Protein AF-0000000083951506 (afdb_homodimer)

Organism: NCBI:txid38313

Solvent-accessible surface area (backbone atoms only — not comparable to full-atom values): 13559 Å² total; per-residue (Å²): 116,62,66,80,47,74,46,41,10,39,10,36,58,22,52,71,20,38,22,26,34,70,87,64,83,47,73,45,42,29,30,54,89,88,52,87,62,87,55,43,37,39,62,51,31,46,14,31,19,43,9,24,41,41,28,32,30,35,55,55,42,22,58,76,68,71,46,86,61,71,83,36,33,17,34,18,35,31,31,38,22,46,39,94,88,57,40,34,35,49,35,39,38,39,34,39,35,34,50,74,44,55,65,69,58,48,52,52,44,54,53,53,15,50,62,34,13,34,64,46,44,28,26,60,87,49,38,60,72,46,83,44,78,43,36,76,61,130,114,61,67,79,48,75,46,39,9,37,9,35,59,22,53,72,19,38,21,28,34,69,87,67,86,48,72,45,42,29,31,55,89,89,52,90,62,88,57,44,36,40,62,51,31,46,15,30,18,43,9,24,41,41,29,32,29,34,55,54,43,23,57,75,68,72,46,86,60,72,82,36,32,17,34,19,35,30,28,37,23,47,39,93,88,54,38,34,36,49,33,38,39,40,35,39,35,34,49,73,43,55,66,69,59,49,52,53,43,53,54,53,16,50,61,34,12,34,62,45,43,28,26,59,89,49,38,60,72,45,84,43,78,42,35,76,62,130

Radius of gyration: 18.36 Å; Cα contacts (8 Å, |Δi|>4): 701; chains: 2; bounding box: 34×58×40 Å

InterPro domains:
  IPR003718 OsmC/Ohr conserved domain [PF02566] (36-131)
  IPR015946 K homology domain-like, alpha/beta [G3DSA:3.30.300.20] (41-135)
  IPR019953 Organic hydroperoxide resistance protein famiy [PTHR33797] (1-134)
  IPR019953 Organic hydroperoxide resistance protein famiy [TIGR03561] (5-132)
  IPR036102 OsmC/Ohr superfamily [SSF82784] (1-134)

Nearest PDB structures (foldseek):
  6d9n-assembly1_A  TM=9.409E-01  e=1.490E-17  Elizabethkingia anophelis NUHP1
  6mjn-assembly2_C  TM=9.374E-01  e=5.320E-16  Legionella pneumophila
  9k1j-assembly1_B  TM=9.243E-01  e=6.059E-16  Acinetobacter baumannii
  9jxc-assembly2_C  TM=9.164E-01  e=2.373E-15  Acinetobacter baumannii
  4mh4-assembly1_B  TM=9.074E-01  e=2.373E-15  Burkholderia cenocepacia J2315

Secondary structure (DSSP, 8-state):
-EEEEEEEEEEESGGGSEEEETTSS-EEEB--TT-SSS-B-HHHHHHHHHHHHHHHHHHHHHHHTT---TT-EEEEEEEEEE-TTSSEEEEEEEEEE-TT--HHHHHHHHHHHHHH-HHHHHHTTTSEEEEEEE----/-EEEEEEEEEEESGGGSEEEETTSS-EEEB--TT-SSS-B-HHHHHHHHHHHHHHHHHHHHHHHTT---TT-EEEEEEEEEE-TTSSEEEEEEEEEE-TT--HHHHHHHHHHHHHH-HHHHHHTTTSEEEEEEE----

Foldseek 3Di:
DDDDDDWDWDWDDAQQTKIATPVRPDIFGHHDPPDPDDTYHPQVVLFVVQQVQLVVLLVVLCVVVVHDQPPKGKGKDKDKDADPVGDMDIEIEIEIEREPDDPVVQVVSSVSSLVRGPSSVVCPPPYHYHYHYHHHDD/DDDDDDWDWDWDDAQQTKIATPVRPDIFGHHDPPDPDDTYHPQVVLFVVQQVQLVVLLVVLCVVVVHDQPPKGKGKDKDKDADPVGDMDIEIEIEIEREPDDPVVQVVSSVSSLVRGPSSVVCPPPYHYHYHYHHHDD

pLDDT: mean 94.72, std 6.94, range [41.88, 98.81]

Structure (mmCIF, N/CA/C/O backbone):
data_AF-0000000083951506-model_v1
#
loop_
_entity.id
_entity.type
_entity.pdbx_description
1 polymer 'General stress protein 17o'
#
loop_
_atom_site.group_PDB
_atom_site.id
_atom_site.type_symbol
_atom_site.label_atom_id
_atom_site.label_alt_id
_atom_site.label_comp_id
_atom_site.label_asym_id
_atom_site.label_entity_id
_atom_site.label_seq_id
_atom_site.pdbx_PDB_ins_code
_atom_site.Cartn_x
_atom_site.Cartn_y
_atom_site.Cartn_z
_atom_site.occupancy
_atom_site.B_iso_or_equiv
_atom_site.auth_seq_id
_atom_site.auth_comp_id
_atom_site.auth_asym_id
_atom_site.auth_atom_id
_atom_site.pdbx_PDB_model_num
ATOM 1 N N . MET A 1 1 ? 12.453 7.023 -14.727 1 84.94 1 MET A N 1
ATOM 2 C CA . MET A 1 1 ? 11.375 6.086 -15.031 1 84.94 1 MET A CA 1
ATOM 3 C C . MET A 1 1 ? 10.25 6.777 -15.797 1 84.94 1 MET A C 1
ATOM 5 O O . MET A 1 1 ? 9.883 7.91 -15.477 1 84.94 1 MET A O 1
ATOM 9 N N . LYS A 1 2 ? 9.758 6.129 -16.875 1 89.5 2 LYS A N 1
ATOM 10 C CA . LYS A 1 2 ? 8.617 6.652 -17.625 1 89.5 2 LYS A CA 1
ATOM 11 C C . LYS A 1 2 ? 7.297 6.234 -16.969 1 89.5 2 LYS A C 1
ATOM 13 O O . LYS A 1 2 ? 6.918 5.062 -17.031 1 89.5 2 LYS A O 1
ATOM 18 N N . ILE A 1 3 ? 6.586 7.203 -16.422 1 95.38 3 ILE A N 1
ATOM 19 C CA . ILE A 1 3 ? 5.316 6.945 -15.758 1 95.38 3 ILE A CA 1
ATOM 20 C C . ILE A 1 3 ? 4.199 6.836 -16.797 1 95.38 3 ILE A C 1
ATOM 22 O O . ILE A 1 3 ? 4.004 7.746 -17.609 1 95.38 3 ILE A O 1
ATOM 26 N N . PHE A 1 4 ? 3.451 5.727 -16.766 1 94.31 4 PHE A N 1
ATOM 27 C CA . PHE A 1 4 ? 2.42 5.543 -17.781 1 94.31 4 PHE A CA 1
ATOM 28 C C . PHE A 1 4 ? 1.032 5.551 -17.156 1 94.31 4 PHE A C 1
ATOM 30 O O . PHE A 1 4 ? 0.023 5.535 -17.859 1 94.31 4 PHE A O 1
ATOM 37 N N . TYR A 1 5 ? 0.955 5.559 -15.922 1 96.56 5 TYR A N 1
ATOM 38 C CA . TYR A 1 5 ? -0.313 5.629 -15.203 1 96.56 5 TYR A CA 1
ATOM 39 C C . TYR A 1 5 ? -0.15 6.359 -13.875 1 96.56 5 TYR A C 1
ATOM 41 O O . TYR A 1 5 ? 0.857 6.191 -13.188 1 96.56 5 TYR A O 1
ATOM 49 N N . LYS A 1 6 ? -1.153 7.211 -13.523 1 97.62 6 LYS A N 1
ATOM 50 C CA . LYS A 1 6 ? -1.2 7.902 -12.234 1 97.62 6 LYS A CA 1
ATOM 51 C C . LYS A 1 6 ? -2.592 7.812 -11.617 1 97.62 6 LYS A C 1
ATOM 53 O O . LYS A 1 6 ? -3.594 7.75 -12.336 1 97.62 6 LYS A O 1
ATOM 58 N N . THR A 1 7 ? -2.619 7.832 -10.328 1 98 7 THR A N 1
ATOM 59 C CA . THR A 1 7 ? -3.836 7.922 -9.531 1 98 7 THR A CA 1
ATOM 60 C C . THR A 1 7 ? -3.578 8.688 -8.234 1 98 7 THR A C 1
ATOM 62 O O . THR A 1 7 ? -2.43 8.977 -7.898 1 98 7 THR A O 1
ATOM 65 N N . ALA A 1 8 ? -4.684 9.086 -7.539 1 98.62 8 ALA A N 1
ATOM 66 C CA . ALA A 1 8 ? -4.52 9.859 -6.312 1 98.62 8 ALA A CA 1
ATOM 67 C C . ALA A 1 8 ? -5.676 9.617 -5.348 1 98.62 8 ALA A C 1
ATOM 69 O O . ALA A 1 8 ? -6.809 9.375 -5.773 1 98.62 8 ALA A O 1
ATOM 70 N N . ALA A 1 9 ? -5.324 9.727 -4.133 1 98.69 9 ALA A N 1
ATOM 71 C CA . ALA A 1 9 ? -6.324 9.625 -3.07 1 98.69 9 ALA A CA 1
ATOM 72 C C . ALA A 1 9 ? -6.09 10.688 -2 1 98.69 9 ALA A C 1
ATOM 74 O O . ALA A 1 9 ? -4.965 11.148 -1.807 1 98.69 9 ALA A O 1
ATOM 75 N N . THR A 1 10 ? -7.152 11.047 -1.339 1 98.75 10 THR A N 1
ATOM 76 C CA . THR A 1 10 ? -7.102 11.984 -0.219 1 98.75 10 THR A CA 1
ATOM 77 C C . THR A 1 10 ? -7.766 11.383 1.017 1 98.75 10 THR A C 1
ATOM 79 O O . THR A 1 10 ? -8.836 10.781 0.922 1 98.75 10 THR A O 1
ATOM 82 N N . ALA A 1 11 ? -7.09 11.523 2.115 1 98.31 11 ALA A N 1
ATOM 83 C CA . ALA A 1 11 ? -7.629 11.055 3.389 1 98.31 11 ALA A CA 1
ATOM 84 C C . ALA A 1 11 ? -7.855 12.219 4.352 1 98.31 11 ALA A C 1
ATOM 86 O O . ALA A 1 11 ? -7.07 13.164 4.383 1 98.31 11 ALA A O 1
ATOM 87 N N . THR A 1 12 ? -8.898 12.078 5.062 1 95.94 12 THR A N 1
ATOM 88 C CA . THR A 1 12 ? -9.234 13.008 6.133 1 95.94 12 THR A CA 1
ATOM 89 C C . THR A 1 12 ? -9.641 12.258 7.395 1 95.94 12 THR A C 1
ATOM 91 O O . THR A 1 12 ? -10.289 11.211 7.32 1 95.94 12 THR A O 1
ATOM 94 N N . GLY A 1 13 ? -9.203 12.773 8.516 1 91.81 13 GLY A N 1
ATOM 95 C CA . GLY A 1 13 ? -9.672 12.227 9.781 1 91.81 13 GLY A CA 1
ATOM 96 C C . GLY A 1 13 ? -8.867 11.031 10.242 1 91.81 13 GLY A C 1
ATOM 97 O O . GLY A 1 13 ? -9.312 10.273 11.109 1 91.81 13 GLY A O 1
ATOM 98 N N . GLY A 1 14 ? -7.766 10.844 9.625 1 81.44 14 GLY A N 1
ATOM 99 C CA . GLY A 1 14 ? -6.883 9.773 10.055 1 81.44 14 GLY A CA 1
ATOM 100 C C . GLY A 1 14 ? -7.562 8.414 10.086 1 81.44 14 GLY A C 1
ATOM 101 O O . GLY A 1 14 ? -8.234 8.031 9.133 1 81.44 14 GLY A O 1
ATOM 102 N N . ARG A 1 15 ? -7.355 7.703 11.219 1 76.19 15 ARG A N 1
ATOM 103 C CA . ARG A 1 15 ? -7.82 6.324 11.328 1 76.19 15 ARG A CA 1
ATOM 104 C C . ARG A 1 15 ? -9.32 6.273 11.617 1 76.19 15 ARG A C 1
ATOM 106 O O . ARG A 1 15 ? -9.922 5.199 11.609 1 76.19 15 ARG A O 1
ATOM 113 N N . SER A 1 16 ? -9.922 7.391 11.711 1 83.62 16 SER A N 1
ATOM 114 C CA . SER A 1 16 ? -11.367 7.43 11.906 1 83.62 16 SER A CA 1
ATOM 115 C C . SER A 1 16 ? -12.062 8.18 10.773 1 83.62 16 SER A C 1
ATOM 117 O O . SER A 1 16 ? -13.258 8.477 10.867 1 83.62 16 SER A O 1
ATOM 119 N N . GLY A 1 17 ? -11.32 8.406 9.852 1 94.31 17 GLY A N 1
ATOM 120 C CA . GLY A 1 17 ? -11.852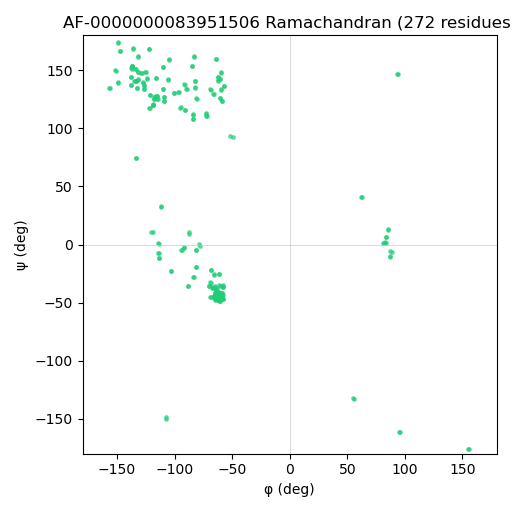 9.172 8.742 1 94.31 17 GLY A CA 1
ATOM 121 C C . GLY A 1 17 ? -12.086 8.344 7.5 1 94.31 17 GLY A C 1
ATOM 122 O O . GLY A 1 17 ? -12.57 7.207 7.586 1 94.31 17 GLY A O 1
ATOM 123 N N . THR A 1 18 ? -11.93 9.008 6.402 1 97.44 18 THR A N 1
ATOM 124 C CA . THR A 1 18 ? -12.156 8.375 5.102 1 97.44 18 THR A CA 1
ATOM 125 C C . THR A 1 18 ? -10.961 8.609 4.18 1 97.44 18 THR A C 1
ATOM 127 O O . THR A 1 18 ? -10.242 9.594 4.324 1 97.44 18 THR A O 1
ATOM 130 N N . SER A 1 19 ? -10.711 7.68 3.357 1 98.25 19 SER A N 1
ATOM 131 C CA . SER A 1 19 ? -9.797 7.812 2.23 1 98.25 19 SER A CA 1
ATOM 132 C C . SER A 1 19 ? -10.523 7.629 0.902 1 98.25 19 SER A C 1
ATOM 134 O O . SER A 1 19 ? -11.227 6.637 0.708 1 98.25 19 SER A O 1
ATOM 136 N N . THR A 1 20 ? -10.367 8.586 0.011 1 98.44 20 THR A N 1
ATOM 137 C CA . THR A 1 20 ? -11.141 8.625 -1.222 1 98.44 20 THR A CA 1
ATOM 138 C C . THR A 1 20 ? -10.242 8.875 -2.424 1 98.44 20 THR A C 1
ATOM 140 O O . THR A 1 20 ? -9.352 9.734 -2.375 1 98.44 20 THR A O 1
ATOM 143 N N . LEU A 1 21 ? -10.492 8.094 -3.455 1 98.12 21 LEU A N 1
ATOM 144 C CA . LEU A 1 21 ? -9.828 8.43 -4.707 1 98.12 21 LEU A CA 1
ATOM 145 C C . LEU A 1 21 ? -10.266 9.805 -5.207 1 98.12 21 LEU A C 1
ATOM 147 O O . LEU A 1 21 ? -11.445 10.156 -5.125 1 98.12 21 LEU A O 1
ATOM 151 N N . ASN A 1 22 ? -9.297 10.492 -5.73 1 97.75 22 ASN A N 1
ATOM 152 C CA . ASN A 1 22 ? -9.578 11.875 -6.094 1 97.75 22 ASN A CA 1
ATOM 153 C C . ASN A 1 22 ? -10.555 11.961 -7.266 1 97.75 22 ASN A C 1
ATOM 155 O O . ASN A 1 22 ? -11.195 12.992 -7.473 1 97.75 22 ASN A O 1
ATOM 159 N N . ASP A 1 23 ? -10.672 10.953 -8.039 1 95.44 23 ASP A N 1
ATOM 160 C CA . ASP A 1 23 ? -11.641 10.961 -9.133 1 95.44 23 ASP A CA 1
ATOM 161 C C . ASP A 1 23 ? -13.039 10.617 -8.633 1 95.44 23 ASP A C 1
ATOM 163 O O . ASP A 1 23 ? -13.992 10.586 -9.414 1 95.44 23 ASP A O 1
ATOM 167 N N . GLY A 1 24 ? -13.164 10.266 -7.344 1 95.31 24 GLY A N 1
ATOM 168 C CA . GLY A 1 24 ? -14.445 10.031 -6.695 1 95.31 24 GLY A CA 1
ATOM 169 C C . GLY A 1 24 ? -14.977 8.633 -6.914 1 95.31 24 GLY A C 1
ATOM 170 O O . GLY A 1 24 ? -16.062 8.297 -6.441 1 95.31 24 GLY A O 1
ATOM 171 N N . SER A 1 25 ? -14.258 7.711 -7.523 1 94.62 25 SER A N 1
ATOM 172 C CA . SER A 1 25 ? -14.766 6.418 -7.969 1 94.62 25 SER A CA 1
ATOM 173 C C . SER A 1 25 ? -14.812 5.418 -6.816 1 94.62 25 SER A C 1
ATOM 175 O O . SER A 1 25 ? -15.516 4.41 -6.895 1 94.62 25 SER A O 1
ATOM 177 N N . PHE A 1 26 ? -14.07 5.703 -5.809 1 96.25 26 PHE A N 1
ATOM 178 C CA . PHE A 1 26 ? -13.977 4.727 -4.727 1 96.25 26 PHE A CA 1
ATOM 179 C C . PHE A 1 26 ? -13.586 5.398 -3.42 1 96.25 26 PHE A C 1
ATOM 181 O O . PHE A 1 26 ? -12.719 6.277 -3.404 1 96.25 26 PHE A O 1
ATOM 188 N N . SER A 1 27 ? -14.258 5.051 -2.357 1 97.38 27 SER A N 1
ATOM 189 C CA . SER A 1 27 ? -14 5.559 -1.014 1 97.38 27 SER A CA 1
ATOM 190 C C . SER A 1 27 ? -14.078 4.449 0.025 1 97.38 27 SER A C 1
ATOM 192 O O . SER A 1 27 ? -14.906 3.535 -0.096 1 97.38 27 SER A O 1
ATOM 194 N N . VAL A 1 28 ? -13.219 4.559 1.018 1 97.06 28 VAL A N 1
ATOM 195 C CA . VAL A 1 28 ? -13.25 3.576 2.098 1 97.06 28 VAL A CA 1
ATOM 196 C C . VAL A 1 28 ? -13.234 4.293 3.445 1 97.06 28 VAL A C 1
ATOM 198 O O . VAL A 1 28 ? -12.57 5.316 3.604 1 97.06 28 VAL A O 1
ATOM 201 N N . GLN A 1 29 ? -13.992 3.723 4.34 1 96.81 29 GLN A N 1
ATOM 202 C CA . GLN A 1 29 ? -13.953 4.164 5.73 1 96.81 29 GLN A CA 1
ATOM 203 C C . GLN A 1 29 ? -12.789 3.531 6.48 1 96.81 29 GLN A C 1
ATOM 205 O O . GLN A 1 29 ? -12.539 2.332 6.352 1 96.81 29 GLN A O 1
ATOM 210 N N . MET A 1 30 ? -12.141 4.395 7.215 1 96.81 30 MET A N 1
ATOM 211 C CA . MET A 1 30 ? -11.047 3.891 8.039 1 96.81 30 MET A CA 1
ATOM 212 C C . MET A 1 30 ? -11.539 3.51 9.43 1 96.81 30 MET A C 1
ATOM 214 O O . MET A 1 30 ? -12.352 4.223 10.023 1 96.81 30 MET A O 1
ATOM 218 N N . VAL A 1 31 ? -11.055 2.428 9.867 1 95.44 31 VAL A N 1
ATOM 219 C CA . VAL A 1 31 ? -11.359 2.004 11.227 1 95.44 31 VAL A CA 1
ATOM 220 C C . VAL A 1 31 ? -10.102 1.46 11.898 1 95.44 31 VAL A C 1
ATOM 222 O O . VAL A 1 31 ? -9.156 1.054 11.227 1 95.44 31 VAL A O 1
ATOM 225 N N . ARG A 1 32 ? -10.039 1.579 13.203 1 92.38 32 ARG A N 1
ATOM 226 C CA . ARG A 1 32 ? -8.938 0.999 13.969 1 92.38 32 ARG A CA 1
ATOM 227 C C . ARG A 1 32 ? -8.945 -0.523 13.867 1 92.38 32 ARG A C 1
ATOM 229 O O . ARG A 1 32 ? -9.984 -1.129 13.602 1 92.38 32 ARG A O 1
ATOM 236 N N . PRO A 1 33 ? -7.738 -1.013 14.18 1 89.19 33 PRO A N 1
ATOM 237 C CA . PRO A 1 33 ? -7.734 -2.473 14.289 1 89.19 33 PRO A 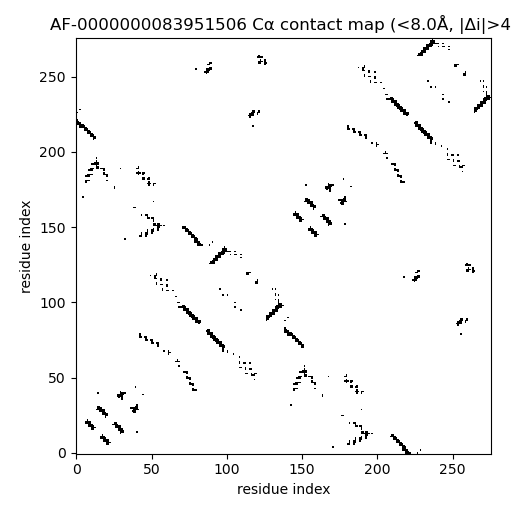CA 1
ATOM 238 C C . PRO A 1 33 ? -8.734 -2.994 15.32 1 89.19 33 PRO A C 1
ATOM 240 O O . PRO A 1 33 ? -8.922 -2.377 16.375 1 89.19 33 PRO A O 1
ATOM 243 N N . ASP A 1 34 ? -9.5 -4.008 15.109 1 81.06 34 ASP A N 1
ATOM 244 C CA . ASP A 1 34 ? -10.414 -4.688 16.031 1 81.06 34 ASP A CA 1
ATOM 245 C C . ASP A 1 34 ? -11.742 -3.936 16.125 1 81.06 34 ASP A C 1
ATOM 247 O O . ASP A 1 34 ? -12.547 -4.211 17.031 1 81.06 34 ASP A O 1
ATOM 251 N N . SER A 1 35 ? -11.812 -2.854 15.352 1 88.81 35 SER A N 1
ATOM 252 C CA . SER A 1 35 ? -13.102 -2.172 15.352 1 88.81 35 SER A CA 1
ATOM 253 C C . SER A 1 35 ? -14.219 -3.094 14.859 1 88.81 35 SER A C 1
ATOM 255 O O . SER A 1 35 ? -14 -3.914 13.961 1 88.81 35 SER A O 1
ATOM 257 N N . ASP A 1 36 ? -15.391 -2.873 15.383 1 88.56 36 ASP A N 1
ATOM 258 C CA . ASP A 1 36 ? -16.562 -3.641 14.961 1 88.56 36 ASP A CA 1
ATOM 259 C C . ASP A 1 36 ? -17.297 -2.93 13.828 1 88.56 36 ASP A C 1
ATOM 261 O O . ASP A 1 36 ? -18.266 -3.463 13.281 1 88.56 36 ASP A O 1
ATOM 265 N N . GLU A 1 37 ? -16.828 -1.832 13.5 1 90 37 GLU A N 1
ATOM 266 C CA . GLU A 1 37 ? -17.453 -1.074 12.422 1 90 37 GLU A CA 1
ATOM 267 C C . GLU A 1 37 ? -16.938 -1.513 11.055 1 90 37 GLU A C 1
ATOM 269 O O . GLU A 1 37 ? -15.828 -2.043 10.953 1 90 37 GLU A O 1
ATOM 274 N N . ASP A 1 38 ? -17.828 -1.271 10.125 1 92.12 38 ASP A N 1
ATOM 275 C CA . ASP A 1 38 ? -17.406 -1.562 8.766 1 92.12 38 ASP A CA 1
ATOM 276 C C . ASP A 1 38 ? -16.328 -0.585 8.305 1 92.12 38 ASP A C 1
ATOM 278 O O . ASP A 1 38 ? -16.438 0.623 8.523 1 92.12 38 ASP A O 1
ATOM 282 N N . GLY A 1 39 ? -15.305 -1.131 7.719 1 94.75 39 GLY A N 1
ATOM 283 C CA . GLY A 1 39 ? -14.188 -0.339 7.227 1 94.75 39 GLY A CA 1
ATOM 284 C C . GLY A 1 39 ? -12.891 -1.119 7.152 1 94.75 39 GLY A C 1
ATOM 285 O O . GLY A 1 39 ? -12.883 -2.346 7.281 1 94.75 39 GLY A O 1
ATOM 286 N N . VAL A 1 40 ? -11.883 -0.431 6.801 1 96.88 40 VAL A N 1
ATOM 287 C CA . VAL A 1 40 ? -10.555 -1.033 6.711 1 96.88 40 VAL A CA 1
ATOM 288 C C . VAL A 1 40 ? -9.516 -0.098 7.332 1 96.88 40 VAL A C 1
ATOM 290 O O . VAL A 1 40 ? -9.852 1.016 7.746 1 96.88 40 VAL A O 1
ATOM 293 N N . ASN A 1 41 ? -8.336 -0.614 7.508 1 96.94 41 ASN A N 1
ATOM 294 C CA . ASN A 1 41 ? -7.215 0.201 7.953 1 96.94 41 ASN A CA 1
ATOM 295 C C . ASN A 1 41 ? -6.051 0.146 6.965 1 96.94 41 ASN A C 1
ATOM 297 O O . ASN A 1 41 ? -6.086 -0.623 6.004 1 96.94 41 ASN A O 1
ATOM 301 N N . PRO A 1 42 ? -5.055 1.007 7.109 1 97.5 42 PRO A N 1
ATOM 302 C CA . PRO A 1 42 ? -3.975 1.09 6.121 1 97.5 42 PRO A CA 1
ATOM 303 C C . PRO A 1 42 ? -3.244 -0.238 5.934 1 97.5 42 PRO A C 1
ATOM 305 O O . PRO A 1 42 ? -2.854 -0.58 4.816 1 97.5 42 PRO A O 1
ATOM 308 N N . GLU A 1 43 ? -3.053 -1.006 6.996 1 97.81 43 GLU A N 1
ATOM 309 C CA . GLU A 1 43 ? -2.373 -2.293 6.883 1 97.81 43 GLU A CA 1
ATOM 310 C C . GLU A 1 43 ? -3.172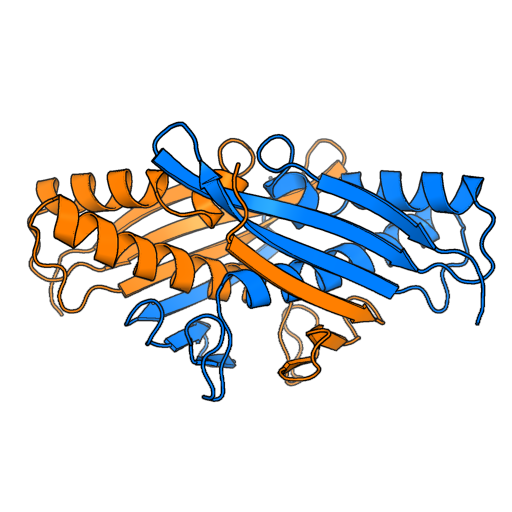 -3.266 6.02 1 97.81 43 GLU A C 1
ATOM 312 O O . GLU A 1 43 ? -2.598 -4.023 5.238 1 97.81 43 GLU A O 1
ATOM 317 N N . GLN A 1 44 ? -4.488 -3.246 6.223 1 98.06 44 GLN A N 1
ATOM 318 C CA . GLN A 1 44 ? -5.363 -4.086 5.41 1 98.06 44 GLN A CA 1
ATOM 319 C C . GLN A 1 44 ? -5.328 -3.662 3.943 1 98.06 44 GLN A C 1
ATOM 321 O O . GLN A 1 44 ? -5.273 -4.512 3.049 1 98.06 44 GLN A O 1
ATOM 326 N N . LEU A 1 45 ? -5.336 -2.371 3.684 1 98.31 45 LEU A N 1
ATOM 327 C CA . LEU A 1 45 ? -5.238 -1.884 2.312 1 98.31 45 LEU A CA 1
ATOM 328 C C . LEU A 1 45 ? -3.895 -2.266 1.696 1 98.31 45 LEU A C 1
ATOM 330 O O . LEU A 1 45 ? -3.822 -2.584 0.507 1 98.31 45 LEU A O 1
ATOM 334 N N . PHE A 1 46 ? -2.816 -2.219 2.475 1 98.56 46 PHE A N 1
ATOM 335 C CA . PHE A 1 46 ? -1.499 -2.639 2.012 1 98.56 46 PHE A CA 1
ATOM 336 C C . PHE A 1 46 ? -1.508 -4.109 1.614 1 98.56 46 PHE A C 1
ATOM 338 O O . PHE A 1 46 ? -0.993 -4.477 0.556 1 98.56 46 PHE A O 1
ATOM 345 N N . ALA A 1 47 ? -2.145 -4.938 2.461 1 98.69 47 ALA A N 1
ATOM 346 C CA . ALA A 1 47 ? -2.225 -6.367 2.186 1 98.69 47 ALA A CA 1
ATOM 347 C C . ALA A 1 47 ? -3.012 -6.641 0.907 1 98.69 47 ALA A C 1
ATOM 349 O O . ALA A 1 47 ? -2.582 -7.426 0.06 1 98.69 47 ALA A O 1
ATOM 350 N N . LEU A 1 48 ? -4.137 -5.992 0.772 1 98.44 48 LEU A 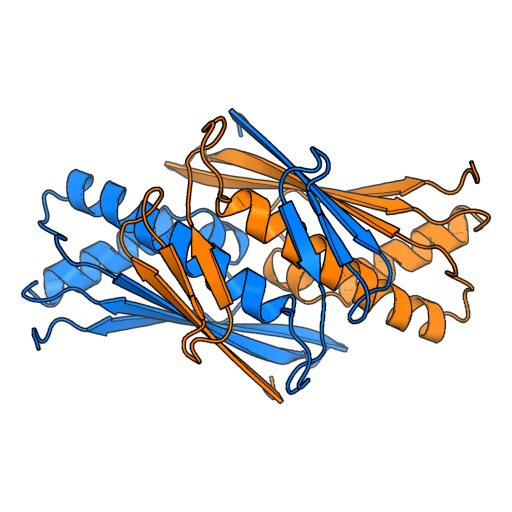N 1
ATOM 351 C CA . LEU A 1 48 ? -4.996 -6.176 -0.393 1 98.44 48 LEU A CA 1
ATOM 352 C C . LEU A 1 48 ? -4.266 -5.777 -1.673 1 98.44 48 LEU A C 1
ATOM 354 O O . LEU A 1 48 ? -4.273 -6.527 -2.654 1 98.44 48 LEU A O 1
ATOM 358 N N . GLY A 1 49 ? -3.65 -4.613 -1.633 1 97.94 49 GLY A N 1
ATOM 359 C CA . GLY A 1 49 ? -2.951 -4.121 -2.809 1 97.94 49 GLY A CA 1
ATOM 360 C C . GLY A 1 49 ? -1.749 -4.965 -3.186 1 97.94 49 GLY A C 1
ATOM 361 O O . GLY A 1 49 ? -1.562 -5.301 -4.359 1 97.94 49 GLY A O 1
ATOM 362 N N . TYR A 1 50 ? -0.963 -5.34 -2.197 1 98.44 50 TYR A N 1
ATOM 363 C CA . TYR A 1 50 ? 0.232 -6.141 -2.441 1 98.44 50 TYR A CA 1
ATOM 364 C C . TYR A 1 50 ? -0.132 -7.512 -2.992 1 98.44 50 TYR A C 1
ATOM 366 O O . TYR A 1 50 ? 0.493 -7.996 -3.941 1 98.44 50 TYR A O 1
ATOM 374 N N . ALA A 1 51 ? -1.168 -8.117 -2.396 1 98.5 51 ALA A N 1
ATOM 375 C CA . ALA A 1 51 ? -1.605 -9.422 -2.881 1 98.5 51 ALA A CA 1
ATOM 376 C C . ALA A 1 51 ? -1.981 -9.367 -4.359 1 98.5 51 ALA A C 1
ATOM 378 O O . ALA A 1 51 ? -1.556 -10.211 -5.148 1 98.5 51 ALA A O 1
ATOM 379 N N . ALA A 1 52 ? -2.729 -8.391 -4.707 1 97.69 52 ALA A N 1
ATOM 380 C CA . ALA A 1 52 ? -3.176 -8.242 -6.09 1 97.69 52 ALA A CA 1
ATOM 381 C C . ALA A 1 52 ? -2 -7.949 -7.02 1 97.69 52 ALA A C 1
ATOM 383 O O . ALA A 1 52 ? -1.909 -8.516 -8.109 1 97.69 52 ALA A O 1
ATOM 384 N N . CYS A 1 53 ? -1.153 -7.047 -6.605 1 97.06 53 CYS A N 1
ATOM 385 C CA . CYS A 1 53 ? 0.003 -6.668 -7.41 1 97.06 53 CYS A CA 1
ATOM 386 C C . CYS A 1 53 ? 0.91 -7.867 -7.66 1 97.06 53 CYS A C 1
ATOM 388 O O . CYS A 1 53 ? 1.33 -8.109 -8.797 1 97.06 53 CYS A O 1
ATOM 390 N N . PHE A 1 54 ? 1.233 -8.594 -6.613 1 97.81 54 PHE A N 1
ATOM 391 C CA . PHE A 1 54 ? 2.1 -9.758 -6.711 1 97.81 54 PHE A CA 1
ATOM 392 C C . PHE A 1 54 ? 1.468 -10.828 -7.594 1 97.81 54 PHE A C 1
ATOM 394 O O . PHE A 1 54 ? 2.146 -11.43 -8.43 1 97.81 54 PHE A O 1
ATOM 401 N N . ASP A 1 55 ? 0.207 -11.07 -7.344 1 97.81 55 ASP A N 1
ATOM 402 C CA . ASP A 1 55 ? -0.507 -12.07 -8.133 1 97.81 55 ASP A CA 1
ATOM 403 C C . ASP A 1 55 ? -0.485 -11.719 -9.617 1 97.81 55 ASP A C 1
ATOM 405 O O . ASP A 1 55 ? -0.281 -12.594 -10.461 1 97.81 55 ASP A O 1
ATOM 409 N N . SER A 1 56 ? -0.68 -10.469 -9.914 1 95.94 56 SER A N 1
ATOM 410 C CA . SER A 1 56 ? -0.612 -10.008 -11.297 1 95.94 56 SER A CA 1
ATOM 411 C C . SER A 1 56 ? 0.791 -10.172 -11.875 1 95.94 56 SER A C 1
ATOM 413 O O . SER A 1 56 ? 0.954 -10.648 -13 1 95.94 56 SER A O 1
ATOM 415 N N . ALA A 1 57 ? 1.778 -9.75 -11.117 1 95.5 57 ALA A N 1
ATOM 416 C CA . ALA A 1 57 ? 3.166 -9.914 -11.547 1 95.5 57 ALA A CA 1
ATOM 417 C C . ALA A 1 57 ? 3.498 -11.383 -11.789 1 95.5 57 ALA A C 1
ATOM 419 O O . ALA A 1 57 ? 4.258 -11.711 -12.695 1 95.5 57 ALA A O 1
ATOM 420 N N . MET A 1 58 ? 2.9 -12.242 -10.961 1 96.94 58 MET A N 1
ATOM 421 C CA . MET A 1 58 ? 3.16 -13.672 -11.094 1 96.94 58 MET A CA 1
ATOM 422 C C . MET A 1 58 ? 2.619 -14.203 -12.414 1 96.94 58 MET A C 1
ATOM 424 O O . MET A 1 58 ? 3.23 -15.078 -13.031 1 96.94 58 MET A O 1
ATOM 428 N N . GLU A 1 59 ? 1.5 -13.727 -12.852 1 95.25 59 GLU A N 1
ATOM 429 C CA . GLU A 1 59 ? 0.985 -14.117 -14.156 1 95.25 59 GLU A CA 1
ATOM 430 C C . GLU A 1 59 ? 1.974 -13.758 -15.266 1 95.25 59 GLU A C 1
ATOM 432 O O . GLU A 1 59 ? 2.219 -14.562 -16.172 1 95.25 59 GLU A O 1
ATOM 437 N N . ILE A 1 60 ? 2.521 -12.562 -15.188 1 94.5 60 ILE A N 1
ATOM 438 C CA . ILE A 1 60 ? 3.465 -12.086 -16.188 1 94.5 60 ILE A CA 1
ATOM 439 C C . ILE A 1 60 ? 4.734 -12.93 -16.156 1 94.5 60 ILE A C 1
ATOM 441 O O . ILE A 1 60 ? 5.195 -13.414 -17.203 1 94.5 60 ILE A O 1
ATOM 445 N N . THR A 1 61 ? 5.234 -13.18 -14.977 1 97 61 THR A N 1
ATOM 446 C CA . THR A 1 61 ? 6.488 -13.914 -14.844 1 97 61 THR A CA 1
ATOM 447 C C . THR A 1 61 ? 6.305 -15.375 -15.242 1 97 61 THR A C 1
ATOM 449 O O . THR A 1 61 ? 7.219 -15.992 -15.797 1 97 61 THR A O 1
ATOM 452 N N . ALA A 1 62 ? 5.137 -15.922 -14.922 1 97.06 62 ALA A N 1
ATOM 453 C CA . ALA A 1 62 ? 4.863 -17.297 -15.328 1 97.06 62 ALA A CA 1
ATOM 454 C C . ALA A 1 62 ? 4.93 -17.438 -16.844 1 97.06 62 ALA A C 1
ATOM 456 O O . ALA A 1 62 ? 5.508 -18.406 -17.359 1 97.06 62 ALA A O 1
ATOM 457 N N . LYS A 1 63 ? 4.32 -16.516 -17.5 1 96.12 63 LYS A N 1
ATOM 458 C CA . LYS A 1 63 ? 4.371 -16.531 -18.969 1 96.12 63 LYS A CA 1
ATOM 459 C C . LYS A 1 63 ? 5.809 -16.406 -19.469 1 96.12 63 LYS A C 1
ATOM 461 O O . LYS A 1 63 ? 6.219 -17.141 -20.359 1 96.12 63 LYS A O 1
ATOM 466 N N . GLN A 1 64 ? 6.582 -15.531 -18.906 1 96.06 64 GLN A N 1
ATOM 467 C CA . GLN A 1 64 ? 7.969 -15.305 -19.297 1 96.06 64 GLN A CA 1
ATOM 468 C C . GLN A 1 64 ? 8.805 -16.562 -19.094 1 96.06 64 GLN A C 1
ATOM 470 O O . GLN A 1 64 ? 9.703 -16.859 -19.875 1 96.06 64 GLN A O 1
ATOM 475 N N . LEU A 1 65 ? 8.477 -17.312 -18.062 1 97.56 65 LEU A N 1
ATOM 476 C CA . LEU A 1 65 ? 9.242 -18.5 -17.703 1 97.56 65 LEU A CA 1
ATOM 477 C C . LEU A 1 65 ? 8.633 -19.75 -18.328 1 97.56 65 LEU A C 1
ATOM 479 O O . LEU A 1 65 ? 9.117 -20.859 -18.109 1 97.56 65 LEU A O 1
ATOM 483 N N . LYS A 1 66 ? 7.453 -19.562 -19.016 1 97.5 66 LYS A N 1
ATOM 484 C CA . LYS A 1 66 ? 6.727 -20.656 -19.656 1 97.5 66 LYS A CA 1
ATOM 485 C C . LYS A 1 66 ? 6.27 -21.703 -18.641 1 97.5 66 LYS A C 1
ATOM 487 O O . LYS A 1 66 ? 6.445 -22.891 -18.844 1 97.5 66 LYS A O 1
ATOM 492 N N . LEU A 1 67 ? 5.836 -21.188 -17.562 1 97.38 67 LEU A N 1
ATOM 493 C CA . LEU A 1 67 ? 5.273 -22.031 -16.516 1 97.38 67 LEU A CA 1
ATOM 494 C C . LEU A 1 67 ? 3.754 -21.891 -16.469 1 97.38 67 LEU A C 1
ATOM 496 O O . LEU A 1 67 ? 3.215 -20.812 -16.656 1 97.38 67 LEU A O 1
ATOM 500 N N . ASN A 1 68 ? 3.104 -22.953 -16.219 1 94.19 68 ASN A N 1
ATOM 501 C CA . ASN A 1 68 ? 1.656 -22.938 -16.031 1 94.19 68 ASN A CA 1
ATOM 502 C C . ASN A 1 68 ? 1.274 -22.578 -14.602 1 94.19 68 ASN A C 1
ATOM 504 O O . ASN A 1 68 ? 1.396 -23.406 -13.695 1 94.19 68 ASN A O 1
ATOM 508 N N . ALA A 1 69 ? 0.772 -21.453 -14.406 1 92.75 69 ALA A N 1
ATOM 509 C CA . ALA A 1 69 ? 0.385 -21 -13.07 1 92.75 69 ALA A CA 1
ATOM 510 C C . ALA A 1 69 ? -1.131 -20.875 -12.953 1 92.75 69 ALA A C 1
ATOM 512 O O . ALA A 1 69 ? -1.635 -19.984 -12.273 1 92.75 69 ALA A O 1
ATOM 513 N N . LYS A 1 70 ? -1.828 -21.703 -13.633 1 89 70 LYS A N 1
ATOM 514 C CA . LYS A 1 70 ? -3.283 -21.719 -13.5 1 89 70 LYS A CA 1
ATOM 515 C C . LYS A 1 70 ? -3.699 -22.016 -12.062 1 89 70 LYS A C 1
ATOM 517 O O . LYS A 1 70 ? -3.162 -22.922 -11.43 1 89 70 LYS A O 1
ATOM 522 N N . GLY A 1 71 ? -4.602 -21.266 -11.555 1 91.5 71 GLY A N 1
ATOM 523 C CA . GLY A 1 71 ? -5.094 -21.484 -10.211 1 91.5 71 GLY A CA 1
ATOM 524 C C . GLY A 1 71 ? -4.223 -20.844 -9.148 1 91.5 71 GLY A C 1
ATOM 525 O O . GLY A 1 71 ? -4.48 -20.984 -7.949 1 91.5 71 GLY A O 1
ATOM 526 N N . ALA A 1 72 ? -3.172 -20.172 -9.547 1 95.19 72 ALA A N 1
ATOM 527 C CA . ALA A 1 72 ? -2.27 -19.516 -8.602 1 95.19 72 ALA A CA 1
ATOM 528 C C . ALA A 1 72 ? -2.998 -18.438 -7.797 1 95.19 72 ALA A C 1
ATOM 530 O O . ALA A 1 72 ? -3.93 -17.812 -8.297 1 95.19 72 ALA A O 1
ATOM 531 N N . LYS A 1 73 ? -2.617 -18.328 -6.57 1 97.31 73 LYS A N 1
ATOM 532 C CA . LYS A 1 73 ? -3.068 -17.281 -5.66 1 97.31 73 LYS A CA 1
ATOM 533 C C . LYS A 1 73 ? -1.905 -16.719 -4.848 1 97.31 73 LYS A C 1
ATOM 535 O O . LYS A 1 73 ? -0.903 -17.406 -4.633 1 97.31 73 LYS A O 1
ATOM 540 N N . THR A 1 74 ? -2.039 -15.539 -4.453 1 98.38 74 THR A N 1
ATOM 541 C CA . THR A 1 74 ? -1.047 -14.922 -3.58 1 98.38 74 THR A CA 1
ATOM 542 C C . THR A 1 74 ? -1.685 -14.469 -2.27 1 98.38 74 THR A C 1
ATOM 544 O O . THR A 1 74 ? -2.711 -13.789 -2.275 1 98.38 74 THR A O 1
ATOM 547 N N . SER A 1 75 ? -1.123 -14.852 -1.169 1 98.69 75 SER A N 1
ATOM 548 C CA . SER A 1 75 ? -1.499 -14.328 0.141 1 98.69 75 SER A CA 1
ATOM 549 C C . SER A 1 75 ? -0.402 -13.438 0.718 1 98.69 75 SER A C 1
ATOM 551 O O . SER A 1 75 ? 0.778 -13.797 0.678 1 98.69 75 SER A O 1
ATOM 553 N N . ILE A 1 76 ? -0.82 -12.297 1.216 1 98.75 76 ILE A N 1
ATOM 554 C CA . ILE A 1 76 ? 0.081 -11.344 1.859 1 98.75 76 ILE A CA 1
ATOM 555 C C . ILE A 1 76 ? -0.333 -11.148 3.316 1 98.75 76 ILE A C 1
ATOM 557 O O . ILE A 1 76 ? -1.474 -10.773 3.598 1 98.75 76 ILE A O 1
ATOM 561 N N . GLU A 1 77 ? 0.496 -11.43 4.238 1 98.81 77 GLU A N 1
ATOM 562 C CA . GLU A 1 77 ? 0.314 -11.062 5.641 1 98.81 77 GLU A CA 1
ATOM 563 C C . GLU A 1 77 ? 1.136 -9.828 5.996 1 98.81 77 GLU A C 1
ATOM 565 O O . GLU A 1 77 ? 2.328 -9.758 5.695 1 98.81 77 GLU A O 1
ATOM 570 N N . VAL A 1 78 ? 0.485 -8.867 6.617 1 98.62 78 VAL A N 1
ATOM 571 C CA . VAL A 1 78 ? 1.116 -7.609 7.008 1 98.62 78 VAL A CA 1
ATOM 572 C C . VAL A 1 78 ? 1.08 -7.461 8.523 1 98.62 78 VAL A C 1
ATOM 574 O O . VAL A 1 78 ? 0.022 -7.602 9.141 1 98.62 78 VAL A O 1
ATOM 577 N N . GLY A 1 79 ? 2.209 -7.25 9.094 1 97.94 79 GLY A N 1
ATOM 578 C CA . GLY A 1 79 ? 2.322 -6.836 10.484 1 97.94 79 GLY A CA 1
ATOM 579 C C . GLY A 1 79 ? 2.807 -5.406 10.641 1 97.94 79 GLY A C 1
ATOM 580 O O . GLY A 1 79 ? 3.46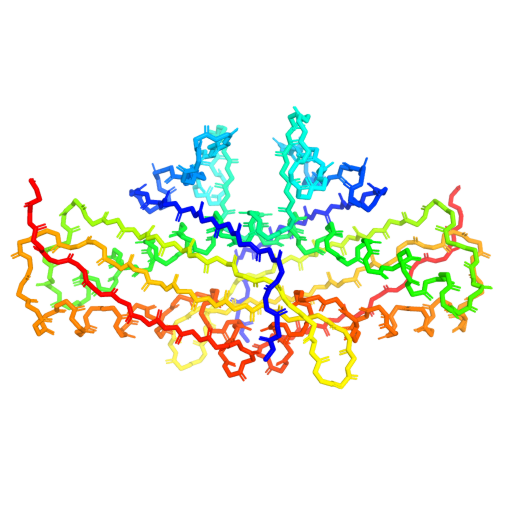5 -4.863 9.75 1 97.94 79 GLY A O 1
ATOM 581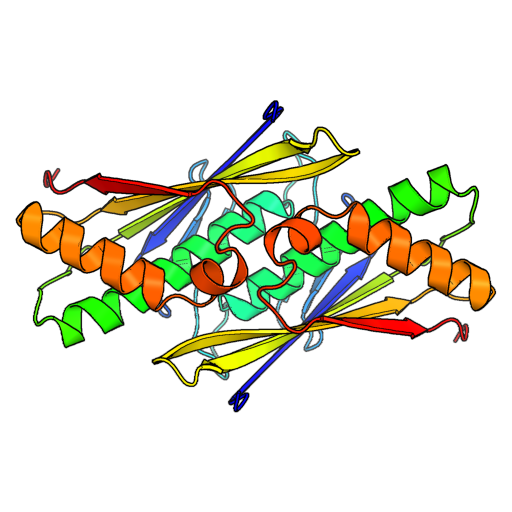 N N . ILE A 1 80 ? 2.42 -4.797 11.734 1 97.25 80 ILE A N 1
ATOM 582 C CA . ILE A 1 80 ? 2.945 -3.482 12.086 1 97.25 80 ILE A CA 1
ATOM 583 C C . ILE A 1 80 ? 3.484 -3.508 13.516 1 97.25 80 ILE A C 1
ATOM 585 O O . ILE A 1 80 ? 2.902 -4.148 14.391 1 97.25 80 ILE A O 1
ATOM 589 N N . GLY A 1 81 ? 4.559 -2.883 13.703 1 95.69 81 GLY A N 1
ATOM 590 C CA . GLY A 1 81 ? 5.203 -2.791 15 1 95.69 81 GLY A CA 1
ATOM 591 C C . GLY A 1 81 ? 5.98 -1.504 15.195 1 95.69 81 GLY A C 1
ATOM 592 O O . GLY A 1 81 ? 6.09 -0.694 14.273 1 95.69 81 GLY A O 1
ATOM 593 N N . GLN A 1 82 ? 6.438 -1.377 16.406 1 92.81 82 GLN A N 1
ATOM 594 C CA . GLN A 1 82 ? 7.258 -0.21 16.719 1 92.81 82 GLN A CA 1
ATOM 595 C C . GLN A 1 82 ? 8.734 -0.494 16.453 1 92.81 82 GLN A C 1
ATOM 597 O O . GLN A 1 82 ? 9.258 -1.529 16.875 1 92.81 82 GLN A O 1
ATOM 602 N N . ARG A 1 83 ? 9.305 0.549 15.75 1 92 83 ARG A N 1
ATOM 603 C CA . ARG A 1 83 ? 10.727 0.433 15.461 1 92 83 ARG A CA 1
ATOM 604 C C . ARG A 1 83 ? 11.57 0.896 16.641 1 92 83 ARG A C 1
ATOM 606 O O . ARG A 1 83 ? 11.086 1.645 17.5 1 92 83 ARG A O 1
ATOM 613 N N . SER A 1 84 ? 12.867 0.465 16.625 1 86.44 84 SER A N 1
ATOM 614 C CA . SER A 1 84 ? 13.781 0.816 17.703 1 86.44 84 SER A CA 1
ATOM 615 C C . SER A 1 84 ? 14.102 2.307 17.688 1 86.44 84 SER A C 1
ATOM 617 O O . SER A 1 84 ? 14.383 2.893 18.734 1 86.44 84 SER A O 1
ATOM 619 N N . ASP A 1 85 ? 14.148 2.934 16.531 1 83.56 85 ASP A N 1
ATOM 620 C CA . ASP A 1 85 ? 14.5 4.344 16.391 1 83.56 85 ASP A CA 1
ATOM 621 C C . ASP A 1 85 ? 13.273 5.238 16.547 1 83.56 85 ASP A C 1
ATOM 623 O O . ASP A 1 85 ? 13.352 6.449 16.344 1 83.56 85 ASP A O 1
ATOM 627 N N . GLY A 1 86 ? 12.289 4.695 16.922 1 82.75 86 GLY A N 1
ATOM 628 C CA . GLY A 1 86 ? 11.055 5.465 16.984 1 82.75 86 GLY A CA 1
ATOM 629 C C . GLY A 1 86 ? 10.219 5.336 15.727 1 82.75 86 GLY A C 1
ATOM 630 O O . GLY A 1 86 ? 10.672 4.793 14.719 1 82.75 86 GLY A O 1
ATOM 631 N N . GLY A 1 87 ? 8.945 5.363 15.75 1 89.38 87 GLY A N 1
ATOM 632 C CA . GLY A 1 87 ? 8.023 5.219 14.633 1 89.38 87 GLY A CA 1
ATOM 633 C C . GLY A 1 87 ? 7.516 3.799 14.461 1 89.38 87 GLY A C 1
ATOM 634 O O . GLY A 1 87 ? 7.652 2.971 15.359 1 89.38 87 GLY A O 1
ATOM 635 N N . TYR A 1 88 ? 7.004 3.553 13.266 1 93.31 88 TYR A N 1
ATOM 636 C CA . TYR A 1 88 ? 6.387 2.252 13.039 1 93.31 88 TYR A CA 1
ATOM 637 C C . TYR A 1 88 ? 6.883 1.632 11.734 1 93.31 88 TYR A C 1
ATOM 639 O O . TYR A 1 88 ? 7.316 2.346 10.828 1 93.31 88 TYR A O 1
ATOM 647 N N . GLY A 1 89 ? 6.938 0.366 11.758 1 95.12 89 GLY A N 1
ATOM 648 C CA . GLY A 1 89 ? 7.344 -0.395 10.586 1 95.12 89 GLY A CA 1
ATOM 649 C C . GLY A 1 89 ? 6.41 -1.552 10.281 1 95.12 89 GLY A C 1
ATOM 650 O O . GLY A 1 89 ? 5.621 -1.965 11.133 1 95.12 89 GLY A O 1
ATOM 651 N N . LEU A 1 90 ? 6.52 -2.018 9.055 1 97.69 90 LEU A N 1
ATOM 652 C CA . LEU A 1 90 ? 5.719 -3.15 8.609 1 97.69 90 LEU A CA 1
ATOM 653 C C . LEU A 1 90 ? 6.562 -4.418 8.531 1 97.69 90 LEU A C 1
ATOM 655 O O . LEU A 1 90 ? 7.793 -4.348 8.523 1 97.69 90 LEU A O 1
ATOM 659 N N . ASP A 1 91 ? 5.938 -5.43 8.555 1 97.19 91 ASP A N 1
ATOM 660 C CA . ASP A 1 91 ? 6.461 -6.785 8.406 1 97.19 91 ASP A CA 1
ATOM 661 C C . ASP A 1 91 ? 5.59 -7.605 7.453 1 97.19 91 ASP A C 1
ATOM 663 O O . ASP A 1 91 ? 4.363 -7.492 7.473 1 97.19 91 ASP A O 1
ATOM 667 N N . LEU A 1 92 ? 6.316 -8.477 6.574 1 98.12 92 LEU A N 1
ATOM 668 C CA . LEU A 1 92 ? 5.512 -9.062 5.508 1 98.12 92 LEU A CA 1
ATOM 669 C C . LEU A 1 92 ? 5.852 -10.539 5.316 1 98.12 92 LEU A C 1
ATOM 671 O O . LEU A 1 92 ? 7.027 -10.914 5.332 1 98.12 92 LEU A O 1
ATOM 675 N N . ASP A 1 93 ? 4.82 -11.375 5.133 1 98.75 93 ASP A N 1
ATOM 676 C CA . ASP A 1 93 ? 4.918 -12.711 4.559 1 98.75 93 ASP A CA 1
ATOM 677 C C . ASP A 1 93 ? 4.168 -12.797 3.23 1 98.75 93 ASP A C 1
ATOM 679 O O . ASP A 1 93 ? 2.992 -12.438 3.152 1 98.75 93 ASP A O 1
ATOM 683 N N . ILE A 1 94 ? 4.867 -13.273 2.244 1 98.75 94 ILE A N 1
ATOM 684 C CA . ILE A 1 94 ? 4.262 -13.523 0.941 1 98.75 94 ILE A CA 1
ATOM 685 C C . ILE A 1 94 ? 4.16 -15.031 0.701 1 98.75 94 ILE A C 1
ATOM 687 O O . ILE A 1 94 ? 5.168 -15.742 0.737 1 98.75 94 ILE A O 1
ATOM 691 N N . THR A 1 95 ? 2.969 -15.484 0.451 1 98.69 95 THR A N 1
ATOM 692 C CA . THR A 1 95 ? 2.77 -16.891 0.132 1 98.69 95 THR A CA 1
ATOM 693 C C . THR A 1 95 ? 2.186 -17.047 -1.269 1 98.69 95 THR A C 1
ATOM 695 O O . THR A 1 95 ? 1.071 -16.594 -1.537 1 98.69 95 THR A O 1
ATOM 698 N N . ALA A 1 96 ? 2.895 -17.75 -2.09 1 98.19 96 ALA A N 1
ATOM 699 C CA . ALA A 1 96 ? 2.389 -18.141 -3.402 1 98.19 96 ALA A CA 1
ATOM 700 C C . ALA A 1 96 ? 1.78 -19.531 -3.359 1 98.19 96 ALA A C 1
ATOM 702 O O . ALA A 1 96 ? 2.457 -20.5 -3 1 98.19 96 ALA A O 1
ATOM 703 N N . HIS A 1 97 ? 0.543 -19.562 -3.641 1 97.75 97 HIS A N 1
ATOM 704 C CA . HIS A 1 97 ? -0.127 -20.844 -3.805 1 97.75 97 HIS A CA 1
ATOM 705 C C . HIS A 1 97 ? -0.08 -21.312 -5.254 1 97.75 97 HIS A C 1
ATOM 707 O O . HIS A 1 97 ? -0.691 -20.688 -6.129 1 97.75 97 HIS A O 1
ATOM 713 N N . LEU A 1 98 ? 0.564 -22.375 -5.504 1 97.31 98 LEU A N 1
ATOM 714 C CA . LEU A 1 98 ? 0.854 -22.844 -6.852 1 97.31 98 LEU A CA 1
ATOM 715 C C . LEU A 1 98 ? 0.548 -24.344 -6.973 1 97.31 98 LEU A C 1
ATOM 717 O O . LEU A 1 98 ? 1.461 -25.156 -7.125 1 97.31 98 LEU A O 1
ATOM 721 N N . PRO A 1 99 ? -0.692 -24.641 -7.027 1 95.25 99 PRO A N 1
ATOM 722 C CA . PRO A 1 99 ? -1.058 -26.062 -7.008 1 95.25 99 PRO A CA 1
ATOM 723 C C . PRO A 1 99 ? -0.479 -26.844 -8.188 1 95.25 99 PRO A C 1
ATOM 725 O O . PRO A 1 99 ? -0.665 -26.453 -9.344 1 95.25 99 PRO A O 1
ATOM 728 N N . GLY A 1 100 ? 0.233 -27.922 -7.852 1 94.81 100 GLY A N 1
ATOM 729 C CA . GLY A 1 100 ? 0.691 -28.859 -8.867 1 94.81 100 GLY A CA 1
ATOM 730 C C . GLY A 1 100 ? 2.035 -28.5 -9.461 1 94.81 100 GLY A C 1
ATOM 731 O O . GLY A 1 100 ? 2.596 -29.234 -10.258 1 94.81 100 GLY A O 1
ATOM 732 N N . MET A 1 101 ? 2.562 -27.375 -9.109 1 96 101 MET A N 1
ATOM 733 C CA . MET A 1 101 ? 3.836 -26.938 -9.672 1 96 101 MET A CA 1
ATOM 734 C C . MET A 1 101 ? 5.008 -27.578 -8.93 1 96 101 MET A C 1
ATOM 736 O O . MET A 1 101 ? 4.977 -27.703 -7.707 1 96 101 MET A O 1
ATOM 740 N N . ALA A 1 102 ? 5.988 -27.938 -9.688 1 96 102 ALA A N 1
ATOM 741 C CA . ALA A 1 102 ? 7.211 -28.438 -9.062 1 96 102 ALA A CA 1
ATOM 742 C C . ALA A 1 102 ? 7.844 -27.375 -8.164 1 96 102 ALA A C 1
ATOM 744 O O . ALA A 1 102 ? 7.863 -26.188 -8.516 1 96 102 ALA A O 1
ATOM 745 N N . ARG A 1 103 ? 8.391 -27.812 -7.055 1 95.94 103 ARG A N 1
ATOM 746 C CA . ARG A 1 103 ? 8.914 -26.906 -6.047 1 95.94 103 ARG A CA 1
ATOM 747 C C . ARG A 1 103 ? 10 -26 -6.637 1 95.94 103 ARG A C 1
ATOM 749 O O . ARG A 1 103 ? 10.047 -24.812 -6.352 1 95.94 103 ARG A O 1
ATOM 756 N N . GLU A 1 104 ? 10.867 -26.531 -7.395 1 96.81 104 GLU A N 1
ATOM 757 C CA . GLU A 1 104 ? 11.953 -25.75 -7.98 1 96.81 104 GLU A CA 1
ATOM 758 C C . GLU A 1 104 ? 11.406 -24.656 -8.898 1 96.81 104 GLU A C 1
ATOM 760 O O . GLU A 1 104 ? 11.891 -23.516 -8.875 1 96.81 104 GLU A O 1
ATOM 765 N N . ASP A 1 105 ? 10.445 -25.031 -9.727 1 97.62 105 ASP A N 1
ATOM 766 C CA . ASP A 1 105 ? 9.805 -24.062 -10.609 1 97.62 105 ASP A CA 1
ATOM 767 C C . ASP A 1 105 ? 9.078 -22.984 -9.805 1 97.62 105 ASP A C 1
ATOM 769 O O . ASP A 1 105 ? 9.125 -21.812 -10.156 1 97.62 105 ASP A O 1
ATOM 773 N N . ALA A 1 106 ? 8.398 -23.438 -8.742 1 97.88 106 ALA A N 1
ATOM 774 C CA . ALA A 1 106 ? 7.676 -22.516 -7.879 1 97.88 106 ALA A CA 1
ATOM 775 C C . ALA A 1 106 ? 8.625 -21.5 -7.25 1 97.88 106 ALA A C 1
ATOM 777 O O . ALA A 1 106 ? 8.305 -20.312 -7.164 1 97.88 106 ALA A O 1
ATOM 778 N N . GLN A 1 107 ? 9.766 -22 -6.816 1 97.75 107 GLN A N 1
ATOM 779 C CA . GLN A 1 107 ? 10.766 -21.125 -6.223 1 97.75 107 GLN A CA 1
ATOM 780 C C . GLN A 1 107 ? 11.273 -20.094 -7.238 1 97.75 107 GLN A C 1
ATOM 782 O O . GLN A 1 107 ? 11.375 -18.906 -6.934 1 97.75 107 GLN A O 1
ATOM 787 N N . ARG A 1 108 ? 11.57 -20.562 -8.43 1 98.06 108 ARG A N 1
ATOM 788 C CA . ARG A 1 108 ? 12.016 -19.672 -9.484 1 98.06 108 ARG A CA 1
ATOM 789 C C . ARG A 1 108 ? 10.945 -18.625 -9.797 1 98.06 108 ARG A C 1
ATOM 791 O O . ARG A 1 108 ? 11.258 -17.438 -9.961 1 98.06 108 ARG A O 1
ATOM 798 N N . LEU A 1 109 ? 9.734 -19.062 -9.875 1 98.19 109 LEU A N 1
ATOM 799 C CA . LEU A 1 109 ? 8.625 -18.172 -10.219 1 98.19 109 LEU A CA 1
ATOM 800 C C . LEU A 1 109 ? 8.438 -17.094 -9.156 1 98.19 109 LEU A C 1
ATOM 802 O O . LEU A 1 109 ? 8.344 -15.914 -9.484 1 98.19 109 LEU A O 1
ATOM 806 N N . VAL A 1 110 ? 8.438 -17.5 -7.883 1 98.31 110 VAL A N 1
ATOM 807 C CA . VAL A 1 110 ? 8.156 -16.547 -6.809 1 98.31 110 VAL A CA 1
ATOM 808 C C . VAL A 1 110 ? 9.289 -15.531 -6.711 1 98.31 110 VAL A C 1
ATOM 810 O O . VAL A 1 110 ? 9.047 -14.336 -6.5 1 98.31 110 VAL A O 1
ATOM 813 N N . GLU A 1 111 ? 10.492 -15.953 -6.93 1 97.81 111 GLU A N 1
ATOM 814 C CA . GLU A 1 111 ? 11.641 -15.055 -6.867 1 97.81 111 GLU A CA 1
ATOM 815 C C . GLU A 1 111 ? 11.625 -14.062 -8.031 1 97.81 111 GLU A C 1
ATOM 817 O O . GLU A 1 111 ? 11.875 -12.875 -7.84 1 97.81 111 GLU A O 1
ATOM 822 N N . ALA A 1 112 ? 11.367 -14.57 -9.18 1 97.38 112 ALA A N 1
ATOM 823 C CA . ALA A 1 112 ? 11.258 -13.688 -10.336 1 97.38 112 ALA A CA 1
ATOM 824 C C . ALA A 1 112 ? 10.125 -12.688 -10.156 1 97.38 112 ALA A C 1
ATOM 826 O O . ALA A 1 112 ? 10.258 -11.516 -10.523 1 97.38 112 ALA A O 1
ATOM 827 N N . THR A 1 113 ? 8.984 -13.164 -9.617 1 97.69 113 THR A N 1
ATOM 828 C CA . THR A 1 113 ? 7.832 -12.305 -9.375 1 97.69 113 THR A CA 1
ATOM 829 C C . THR A 1 113 ? 8.18 -11.195 -8.391 1 97.69 113 THR A C 1
ATOM 831 O O . THR A 1 113 ? 7.809 -10.039 -8.594 1 97.69 113 THR A O 1
ATOM 834 N N . HIS A 1 114 ? 8.945 -11.578 -7.316 1 97.5 114 HIS A N 1
ATOM 835 C CA . HIS A 1 114 ? 9.359 -10.617 -6.297 1 97.5 114 HIS A CA 1
ATOM 836 C C . HIS A 1 114 ? 10.234 -9.523 -6.895 1 97.5 114 HIS A C 1
ATOM 838 O O . HIS A 1 114 ? 10.234 -8.391 -6.41 1 97.5 114 HIS A O 1
ATOM 844 N N . GLN A 1 115 ? 10.922 -9.789 -8 1 95.69 115 GLN A N 1
ATOM 845 C CA . GLN A 1 115 ? 11.773 -8.812 -8.664 1 95.69 115 GLN A CA 1
ATOM 846 C C . GLN A 1 115 ? 10.961 -7.902 -9.586 1 95.69 115 GLN A C 1
ATOM 848 O O . GLN A 1 115 ? 11.297 -6.734 -9.766 1 95.69 115 GLN A O 1
ATOM 853 N N . LEU A 1 116 ? 9.922 -8.422 -10.055 1 96.56 116 LEU A N 1
ATOM 854 C CA . LEU A 1 116 ? 9.133 -7.699 -11.047 1 96.56 116 LEU A CA 1
ATOM 855 C C . LEU A 1 116 ? 8.094 -6.812 -10.367 1 96.56 116 LEU A C 1
ATOM 857 O O . LEU A 1 116 ? 7.758 -5.742 -10.867 1 96.56 116 LEU A O 1
ATOM 861 N N . CYS A 1 117 ? 7.52 -7.176 -9.305 1 96.31 117 CYS A N 1
ATOM 862 C CA . CYS A 1 117 ? 6.367 -6.574 -8.656 1 96.31 117 CYS A CA 1
ATOM 863 C C . CYS A 1 117 ? 6.703 -5.184 -8.125 1 96.31 117 CYS A C 1
ATOM 865 O O . CYS A 1 117 ? 7.633 -5.027 -7.332 1 96.31 117 CYS A O 1
ATOM 867 N N . PRO A 1 118 ? 5.883 -4.18 -8.438 1 96.44 118 PRO A N 1
ATOM 868 C CA . PRO A 1 118 ? 6.137 -2.809 -7.992 1 96.44 118 PRO A CA 1
ATOM 869 C C . PRO A 1 118 ? 6.109 -2.666 -6.469 1 96.44 118 PRO A C 1
ATOM 871 O O . PRO A 1 118 ? 6.91 -1.918 -5.902 1 96.44 118 PRO A O 1
ATOM 874 N N . TYR A 1 119 ? 5.191 -3.318 -5.812 1 97.88 119 TYR A N 1
ATOM 875 C CA . TYR A 1 119 ? 5.137 -3.26 -4.359 1 97.88 119 TYR A CA 1
ATOM 876 C C . TYR A 1 119 ? 6.418 -3.812 -3.742 1 97.88 119 TYR A C 1
ATOM 878 O O . TYR A 1 119 ? 6.957 -3.236 -2.795 1 97.88 119 TYR A O 1
ATOM 886 N N . SER A 1 120 ? 6.863 -4.969 -4.289 1 97.75 120 SER A N 1
ATOM 887 C CA . SER A 1 120 ? 8.117 -5.543 -3.811 1 97.75 120 SER A CA 1
ATOM 888 C C . SER A 1 120 ? 9.281 -4.578 -4 1 97.75 120 SER A C 1
ATOM 890 O O . SER A 1 120 ? 10.062 -4.355 -3.076 1 97.75 120 SER A O 1
ATOM 892 N N . ASN A 1 121 ? 9.359 -4.004 -5.117 1 96.44 121 ASN A N 1
ATOM 893 C CA . ASN A 1 121 ? 10.445 -3.064 -5.383 1 96.44 121 ASN A CA 1
ATOM 894 C C . ASN A 1 121 ? 10.352 -1.833 -4.484 1 96.44 121 ASN A C 1
ATOM 896 O O . ASN A 1 121 ? 11.375 -1.298 -4.051 1 96.44 121 ASN A O 1
ATOM 900 N N . ALA A 1 122 ? 9.125 -1.405 -4.227 1 96.75 122 ALA A N 1
ATOM 901 C CA . ALA A 1 122 ? 8.891 -0.217 -3.41 1 96.75 122 ALA A CA 1
ATOM 902 C C . ALA A 1 122 ? 9.344 -0.443 -1.97 1 96.75 122 ALA A C 1
ATOM 904 O O . ALA A 1 122 ? 9.672 0.51 -1.26 1 96.75 122 ALA A O 1
ATOM 905 N N . THR A 1 123 ? 9.367 -1.725 -1.508 1 97.56 123 THR A N 1
ATOM 906 C CA . THR A 1 123 ? 9.586 -1.979 -0.088 1 97.56 123 THR A CA 1
ATOM 907 C C . THR A 1 123 ? 10.914 -2.703 0.135 1 97.56 123 THR A C 1
ATOM 909 O O . THR A 1 123 ? 11.273 -3.008 1.273 1 97.56 123 THR A O 1
ATOM 912 N N . ARG A 1 124 ? 11.641 -2.963 -0.88 1 96.19 124 ARG A N 1
ATOM 913 C CA . ARG A 1 124 ? 12.852 -3.781 -0.824 1 96.19 124 ARG A CA 1
ATOM 914 C C . ARG A 1 124 ? 13.875 -3.186 0.136 1 96.19 124 ARG A C 1
ATOM 916 O O . ARG A 1 124 ? 14.211 -2.004 0.033 1 96.19 124 ARG A O 1
ATOM 923 N N . GLY A 1 125 ? 14.281 -3.973 1.11 1 95.12 125 GLY A N 1
ATOM 924 C CA . GLY A 1 125 ? 15.32 -3.566 2.041 1 95.12 125 GLY A CA 1
ATOM 925 C C . GLY A 1 125 ? 14.789 -2.789 3.229 1 95.12 125 GLY A C 1
ATOM 926 O O . GLY A 1 125 ? 15.523 -2.545 4.195 1 95.12 125 GLY A O 1
ATOM 927 N N . ASN A 1 126 ? 13.539 -2.391 3.184 1 94.88 126 ASN A N 1
ATOM 928 C CA . ASN A 1 126 ? 12.977 -1.583 4.258 1 94.88 126 ASN A CA 1
ATOM 929 C C . ASN A 1 126 ? 12.094 -2.418 5.184 1 94.88 126 ASN A C 1
ATOM 931 O O . ASN A 1 126 ? 11.797 -2.008 6.309 1 94.88 126 ASN A O 1
ATOM 935 N N . ILE A 1 127 ? 11.617 -3.531 4.621 1 93.69 127 ILE A N 1
ATOM 936 C CA . ILE A 1 127 ? 10.727 -4.43 5.348 1 93.69 127 ILE A CA 1
ATOM 937 C C . ILE A 1 127 ? 11.312 -5.836 5.363 1 93.69 127 ILE A C 1
ATOM 939 O O . ILE A 1 127 ? 11.93 -6.273 4.387 1 93.69 127 ILE A O 1
ATOM 943 N N . ASN A 1 128 ? 11.125 -6.473 6.461 1 94.12 128 ASN A N 1
ATOM 944 C CA . ASN A 1 128 ? 11.406 -7.902 6.457 1 94.12 128 ASN A CA 1
ATOM 945 C C . ASN A 1 128 ? 10.336 -8.68 5.691 1 94.12 128 ASN A C 1
ATOM 947 O O . ASN A 1 128 ? 9.188 -8.758 6.125 1 94.12 128 ASN A O 1
ATOM 951 N N . VAL A 1 129 ? 10.75 -9.234 4.566 1 97 129 VAL A N 1
ATOM 952 C CA . VAL A 1 129 ? 9.82 -9.977 3.719 1 97 129 VAL A CA 1
ATOM 953 C C . VAL A 1 129 ? 10.227 -11.453 3.674 1 97 129 VAL A C 1
ATOM 955 O O . VAL A 1 129 ? 11.367 -11.773 3.348 1 97 129 VAL A O 1
ATOM 958 N N . ARG A 1 130 ? 9.359 -12.32 4 1 98.06 130 ARG A N 1
ATOM 959 C CA . ARG A 1 130 ? 9.547 -13.766 3.887 1 98.06 130 ARG A CA 1
ATOM 960 C C . ARG A 1 130 ? 8.688 -14.344 2.77 1 98.06 130 ARG A C 1
ATOM 962 O O . ARG A 1 130 ? 7.473 -14.117 2.732 1 98.06 130 ARG A O 1
ATOM 969 N N . LEU A 1 131 ? 9.344 -15.086 1.874 1 98.19 131 LEU A N 1
ATOM 970 C CA . LEU A 1 131 ? 8.648 -15.719 0.764 1 98.19 131 LEU A CA 1
ATOM 971 C C . LEU A 1 131 ? 8.328 -17.172 1.085 1 98.19 131 LEU A C 1
ATOM 973 O O . LEU A 1 131 ? 9.18 -17.906 1.59 1 98.19 131 LEU A O 1
ATOM 977 N N . HIS A 1 132 ? 7.094 -17.516 0.852 1 98.25 132 HIS A N 1
ATOM 978 C CA . HIS A 1 132 ? 6.625 -18.891 1.022 1 98.25 132 HIS A CA 1
ATOM 979 C C . HIS A 1 132 ? 5.973 -19.406 -0.253 1 98.25 132 HIS A C 1
ATOM 981 O O . HIS A 1 132 ? 5.379 -18.641 -1.013 1 98.25 132 HIS A O 1
ATOM 987 N N . ILE A 1 133 ? 6.113 -20.734 -0.45 1 97.88 133 ILE A N 1
ATOM 988 C CA . ILE A 1 133 ? 5.434 -21.391 -1.563 1 97.88 133 ILE A CA 1
ATOM 989 C C . ILE A 1 133 ? 4.621 -22.562 -1.049 1 97.88 133 ILE A C 1
ATOM 991 O O . ILE A 1 133 ? 5.047 -23.266 -0.126 1 97.88 133 ILE A O 1
ATOM 995 N N . GLU A 1 134 ? 3.488 -22.703 -1.517 1 97.12 134 GLU A N 1
ATOM 996 C CA . GLU A 1 134 ? 2.635 -23.859 -1.294 1 97.12 134 GLU A CA 1
ATOM 997 C C . GLU A 1 134 ? 2.234 -24.516 -2.615 1 97.12 134 GLU A C 1
ATOM 999 O O . GLU A 1 134 ? 1.538 -23.906 -3.428 1 97.12 134 GLU A O 1
ATOM 1004 N N . THR A 1 135 ? 2.623 -25.75 -2.84 1 95 135 THR A N 1
ATOM 1005 C CA . THR A 1 135 ? 2.412 -26.391 -4.129 1 95 135 THR A CA 1
ATOM 1006 C C . THR A 1 135 ? 1.418 -27.547 -4.004 1 95 135 THR A C 1
ATOM 1008 O O . THR A 1 135 ? 1.081 -28.203 -4.996 1 95 135 THR A O 1
ATOM 1011 N N . GLU A 1 136 ? 1.032 -28.016 -2.73 1 79.25 136 GLU A N 1
ATOM 1012 C CA . GLU A 1 136 ? 0.174 -29.188 -2.568 1 79.25 136 GLU A CA 1
ATOM 1013 C C . GLU A 1 136 ? -1.26 -28.875 -2.994 1 79.25 136 GLU A C 1
ATOM 1015 O O . GLU A 1 136 ? -1.744 -27.766 -2.809 1 79.25 136 GLU A O 1
ATOM 1020 N N . GLY A 1 137 ? -1.817 -29.359 -4.035 1 59.44 137 GLY A N 1
ATOM 1021 C CA . GLY A 1 137 ? -3.174 -29.312 -4.559 1 59.44 137 GLY A CA 1
ATOM 1022 C C . GLY A 1 137 ? -4.223 -29.734 -3.547 1 59.44 137 GLY A C 1
ATOM 1023 O O . GLY A 1 137 ? -3.994 -30.641 -2.752 1 59.44 137 GLY A O 1
ATOM 1024 N N . ASN A 1 138 ? -4.895 -28.938 -2.758 1 41.91 138 ASN A N 1
ATOM 1025 C CA . ASN A 1 138 ? -6.062 -29.625 -2.23 1 41.91 138 ASN A CA 1
ATOM 1026 C C . ASN A 1 138 ? -7.008 -30.062 -3.348 1 41.91 138 ASN A C 1
ATOM 1028 O O . ASN A 1 138 ? -7.105 -29.391 -4.379 1 41.91 138 ASN A O 1
ATOM 1032 N N . MET B 1 1 ? 11.625 -5.855 15.875 1 85.81 1 MET B N 1
ATOM 1033 C CA . MET B 1 1 ? 10.414 -5.066 16.047 1 85.81 1 MET B CA 1
ATOM 1034 C C . MET B 1 1 ? 9.312 -5.898 16.688 1 85.81 1 MET B C 1
ATOM 1036 O O . MET B 1 1 ? 9.125 -7.066 16.344 1 85.81 1 MET B O 1
ATOM 1040 N N . LYS B 1 2 ? 8.609 -5.336 17.703 1 89.75 2 LYS B N 1
ATOM 1041 C CA . LYS B 1 2 ? 7.469 -6.004 18.328 1 89.75 2 LYS B CA 1
ATOM 1042 C C . LYS B 1 2 ? 6.188 -5.754 17.531 1 89.75 2 LYS B C 1
ATOM 1044 O O . LYS B 1 2 ? 5.652 -4.645 17.547 1 89.75 2 LYS B O 1
ATOM 1049 N N . ILE B 1 3 ? 5.672 -6.797 16.906 1 95.56 3 ILE B N 1
ATOM 1050 C CA . ILE B 1 3 ? 4.457 -6.703 16.109 1 95.56 3 ILE B CA 1
ATOM 1051 C C . ILE B 1 3 ? 3.23 -6.746 17.016 1 95.56 3 ILE B C 1
ATOM 1053 O O . ILE B 1 3 ? 3.068 -7.676 17.812 1 95.56 3 ILE B O 1
ATOM 1057 N N . PHE B 1 4 ? 2.352 -5.73 16.906 1 94.56 4 PHE B N 1
ATOM 1058 C CA . PHE B 1 4 ? 1.203 -5.691 17.797 1 94.56 4 PHE B CA 1
ATOM 1059 C C . PHE B 1 4 ? -0.096 -5.875 17.031 1 94.56 4 PHE B C 1
ATOM 1061 O O . PHE B 1 4 ? -1.17 -5.988 17.625 1 94.56 4 PHE B O 1
ATOM 1068 N N . TYR B 1 5 ? -0.038 -5.895 15.797 1 96.62 5 TYR B N 1
ATOM 1069 C CA . TYR B 1 5 ? -1.202 -6.117 14.945 1 96.62 5 TYR B CA 1
ATOM 1070 C C . TYR B 1 5 ? -0.805 -6.816 13.648 1 96.62 5 TYR B C 1
ATOM 1072 O O . TYR B 1 5 ? 0.241 -6.512 13.07 1 96.62 5 TYR B O 1
ATOM 1080 N N . LYS B 1 6 ? -1.636 -7.793 13.195 1 97.69 6 LYS B N 1
ATOM 1081 C CA . LYS B 1 6 ? -1.456 -8.469 11.914 1 97.69 6 LYS B CA 1
ATOM 1082 C C . LYS B 1 6 ? -2.771 -8.555 11.148 1 97.69 6 LYS B C 1
ATOM 1084 O O . LYS B 1 6 ? -3.844 -8.633 11.75 1 97.69 6 LYS B O 1
ATOM 1089 N N . THR B 1 7 ? -2.666 -8.57 9.867 1 98 7 THR B N 1
ATOM 1090 C CA . THR B 1 7 ? -3.77 -8.812 8.938 1 98 7 THR B CA 1
ATOM 1091 C C . THR B 1 7 ? -3.275 -9.523 7.684 1 98 7 THR B C 1
ATOM 1093 O O . THR B 1 7 ? -2.068 -9.664 7.477 1 98 7 THR B O 1
ATOM 1096 N N . ALA B 1 8 ? -4.242 -10.055 6.871 1 98.62 8 ALA B N 1
ATOM 1097 C CA . ALA B 1 8 ? -3.844 -10.789 5.676 1 98.62 8 ALA B CA 1
ATOM 1098 C C . ALA B 1 8 ? -4.91 -10.695 4.59 1 98.62 8 ALA B C 1
ATOM 1100 O O . ALA B 1 8 ? -6.105 -10.609 4.891 1 98.62 8 ALA B O 1
ATOM 1101 N N . ALA B 1 9 ? -4.426 -10.75 3.424 1 98.69 9 ALA B N 1
ATOM 1102 C CA . ALA B 1 9 ? -5.305 -10.773 2.26 1 98.69 9 ALA B CA 1
ATOM 1103 C C . ALA B 1 9 ? -4.824 -11.789 1.229 1 98.69 9 ALA B C 1
ATOM 1105 O O . ALA B 1 9 ? -3.635 -12.102 1.163 1 98.69 9 ALA B O 1
ATOM 1106 N N . THR B 1 10 ? -5.754 -12.273 0.46 1 98.69 10 THR B N 1
ATOM 1107 C CA . THR B 1 10 ? -5.461 -13.188 -0.642 1 98.69 10 THR B CA 1
ATOM 1108 C C . THR B 1 10 ? -6.059 -12.664 -1.946 1 98.69 10 THR B C 1
ATOM 1110 O O . THR B 1 10 ? -7.199 -12.203 -1.972 1 98.69 10 THR B O 1
ATOM 1113 N N . ALA B 1 11 ? -5.258 -12.711 -2.957 1 98.31 11 ALA B N 1
ATOM 1114 C CA . ALA B 1 11 ? -5.715 -12.305 -4.285 1 98.31 11 ALA B CA 1
ATOM 1115 C C . ALA B 1 11 ? -5.691 -13.484 -5.254 1 98.31 11 ALA B C 1
ATOM 1117 O O . ALA B 1 11 ? -4.793 -14.328 -5.191 1 98.31 11 ALA B O 1
ATOM 1118 N N . THR B 1 12 ? -6.664 -13.477 -6.074 1 95.88 12 THR B N 1
ATOM 1119 C CA . THR B 1 12 ? -6.77 -14.445 -7.164 1 95.88 12 THR B CA 1
ATOM 1120 C C . THR B 1 12 ? -7.125 -13.75 -8.469 1 95.88 12 THR B C 1
ATOM 1122 O O . THR B 1 12 ? -7.895 -12.781 -8.477 1 95.88 12 THR B O 1
ATOM 1125 N N . GLY B 1 13 ? -6.527 -14.211 -9.531 1 91.38 13 GLY B N 1
ATOM 1126 C CA . GLY B 1 13 ? -6.93 -13.734 -10.844 1 91.38 13 GLY B CA 1
ATOM 1127 C C . GLY B 1 13 ? -6.234 -12.453 -11.258 1 91.38 13 GLY B C 1
ATOM 1128 O O . GLY B 1 13 ? -6.672 -11.766 -12.18 1 91.38 13 GLY B O 1
ATOM 1129 N N . GLY B 1 14 ? -5.227 -12.125 -10.523 1 80.5 14 GLY B N 1
ATOM 1130 C CA . GLY B 1 14 ? -4.445 -10.945 -10.891 1 80.5 14 GLY B CA 1
ATOM 1131 C C . GLY B 1 14 ? -5.285 -9.688 -11.008 1 80.5 14 GLY B C 1
ATOM 1132 O O . GLY B 1 14 ? -6.102 -9.391 -10.133 1 80.5 14 GLY B O 1
ATOM 1133 N N . ARG B 1 15 ? -5.055 -8.953 -12.133 1 75.12 15 ARG B N 1
ATOM 1134 C CA . ARG B 1 15 ? -5.672 -7.641 -12.305 1 75.12 15 ARG B CA 1
ATOM 1135 C C . ARG B 1 15 ? -7.133 -7.773 -12.719 1 75.12 15 ARG B C 1
ATOM 1137 O O . ARG B 1 15 ? -7.867 -6.785 -12.758 1 75.12 15 ARG B O 1
ATOM 1144 N N . SER B 1 16 ? -7.574 -8.961 -12.875 1 82.81 16 SER B N 1
ATOM 1145 C CA . SER B 1 16 ? -8.977 -9.18 -13.203 1 82.81 16 SER B CA 1
ATOM 1146 C C . SER B 1 16 ? -9.68 -10.008 -12.125 1 82.81 16 SER B C 1
ATOM 1148 O O . SER B 1 16 ? -10.797 -10.477 -12.328 1 82.81 16 SER B O 1
ATOM 1150 N N . GLY B 1 17 ? -9 -10.133 -11.133 1 94.12 17 GLY B N 1
ATOM 1151 C CA . GLY B 1 17 ? -9.539 -10.969 -10.07 1 94.12 17 GLY B CA 1
ATOM 1152 C C . GLY B 1 17 ? -10.008 -10.172 -8.867 1 94.12 17 GLY B C 1
ATOM 1153 O O . GLY B 1 17 ? -10.602 -9.102 -9.023 1 94.12 17 GLY B O 1
ATOM 1154 N N . THR B 1 18 ? -9.898 -10.812 -7.762 1 97.44 18 THR B N 1
ATOM 1155 C CA . THR B 1 18 ? -10.336 -10.211 -6.504 1 97.44 18 THR B CA 1
ATOM 1156 C C . THR B 1 18 ? -9.227 -10.297 -5.453 1 97.44 18 THR B C 1
ATOM 1158 O O . THR B 1 18 ? -8.375 -11.188 -5.516 1 97.44 18 THR B O 1
ATOM 1161 N N . SER B 1 19 ? -9.18 -9.352 -4.621 1 98.25 19 SER B N 1
ATOM 1162 C CA . SER B 1 19 ? -8.383 -9.383 -3.398 1 98.25 19 SER B CA 1
ATOM 1163 C C . SER B 1 19 ? -9.266 -9.297 -2.158 1 98.25 19 SER B C 1
ATOM 1165 O O . SER B 1 19 ? -10.109 -8.406 -2.051 1 98.25 19 SER B O 1
ATOM 1167 N N . THR B 1 20 ? -9.078 -10.234 -1.246 1 98.38 20 THR B N 1
ATOM 1168 C CA . THR B 1 20 ? -9.977 -10.383 -0.105 1 98.38 20 THR B CA 1
ATOM 1169 C C . THR B 1 20 ? -9.188 -10.523 1.191 1 98.38 20 THR B C 1
ATOM 1171 O O . THR B 1 20 ? -8.195 -11.258 1.244 1 98.38 20 THR B O 1
ATOM 1174 N N . LEU B 1 21 ? -9.648 -9.781 2.174 1 98.12 21 LEU B N 1
ATOM 1175 C CA . LEU B 1 21 ? -9.086 -10.039 3.496 1 98.12 21 LEU B CA 1
ATOM 1176 C C . LEU B 1 21 ? -9.398 -11.461 3.953 1 98.12 21 LEU B C 1
ATOM 1178 O O . LEU B 1 21 ? -10.508 -11.953 3.746 1 98.12 21 LEU B O 1
ATOM 1182 N N . ASN B 1 22 ? -8.414 -12.016 4.594 1 97.81 22 ASN B N 1
ATOM 1183 C CA . ASN B 1 22 ? -8.555 -13.43 4.93 1 97.81 22 ASN B CA 1
ATOM 1184 C C . ASN B 1 22 ? -9.641 -13.648 5.988 1 97.81 22 ASN B C 1
ATOM 1186 O O . ASN B 1 22 ? -10.156 -14.758 6.133 1 97.81 22 ASN B O 1
ATOM 1190 N N . ASP B 1 23 ? -9.969 -12.672 6.742 1 95.5 23 ASP B N 1
ATOM 1191 C CA . ASP B 1 23 ? -11.039 -12.82 7.719 1 95.5 23 ASP B CA 1
ATOM 1192 C C . ASP B 1 23 ? -12.406 -12.656 7.059 1 95.5 23 ASP B C 1
ATOM 1194 O O . ASP B 1 23 ? -13.438 -12.75 7.727 1 95.5 23 ASP B O 1
ATOM 1198 N N . GLY B 1 24 ? -12.438 -12.312 5.762 1 95.38 24 GLY B N 1
ATOM 1199 C CA . GLY B 1 24 ? -13.656 -12.242 4.973 1 95.38 24 GLY B CA 1
ATOM 1200 C C . GLY B 1 24 ? -14.391 -10.922 5.121 1 95.38 24 GLY B C 1
ATOM 1201 O O . GLY B 1 24 ? -15.453 -10.719 4.531 1 95.38 24 GLY B O 1
ATOM 1202 N N . SER B 1 25 ? -13.867 -9.914 5.801 1 94.75 25 SER B N 1
ATOM 1203 C CA . SER B 1 25 ? -14.586 -8.703 6.176 1 94.75 25 SER B CA 1
ATOM 1204 C C . SER B 1 25 ? -14.633 -7.711 5.023 1 94.75 25 SER B C 1
ATOM 1206 O O . SER B 1 25 ? -15.469 -6.801 5.016 1 94.75 25 SER B O 1
ATOM 1208 N N . PHE B 1 26 ? -13.758 -7.891 4.09 1 96.31 26 PHE B N 1
ATOM 1209 C CA . PHE B 1 26 ? -13.672 -6.902 3.023 1 96.31 26 PHE B CA 1
ATOM 1210 C C . PHE B 1 26 ? -13.055 -7.508 1.771 1 96.31 26 PHE B C 1
ATOM 1212 O O . PHE B 1 26 ? -12.086 -8.266 1.854 1 96.31 26 PHE B O 1
ATOM 1219 N N . SER B 1 27 ? -13.648 -7.238 0.644 1 97.38 27 SER B N 1
ATOM 1220 C CA . SER B 1 27 ? -13.18 -7.699 -0.66 1 97.38 27 SER B CA 1
ATOM 1221 C C . SER B 1 27 ? -13.289 -6.598 -1.709 1 97.38 27 SER B C 1
ATOM 1223 O O . SER B 1 27 ? -14.227 -5.7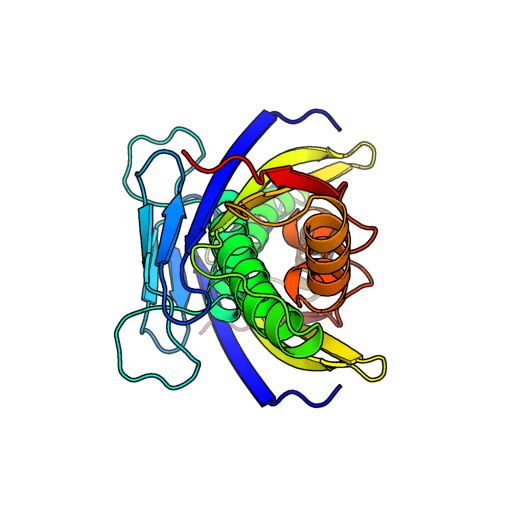97 -1.681 1 97.38 27 SER B O 1
ATOM 1225 N N . VAL B 1 28 ? -12.305 -6.59 -2.602 1 97 28 VAL B N 1
ATOM 1226 C CA . VAL B 1 28 ? -12.352 -5.613 -3.684 1 97 28 VAL B CA 1
ATOM 1227 C C . VAL B 1 28 ? -12.094 -6.309 -5.02 1 97 28 VAL B C 1
ATOM 1229 O O . VAL B 1 28 ? -11.289 -7.238 -5.098 1 97 28 VAL B O 1
ATOM 1232 N N . GLN B 1 29 ? -12.812 -5.84 -6 1 96.75 29 GLN B N 1
ATOM 1233 C CA . GLN B 1 29 ? -12.57 -6.266 -7.375 1 96.75 29 GLN B CA 1
ATOM 1234 C C . GLN B 1 29 ? -11.422 -5.484 -8 1 96.75 29 GLN B C 1
ATOM 1236 O O . GLN B 1 29 ? -11.344 -4.262 -7.863 1 96.75 29 GLN B O 1
ATOM 1241 N N . MET B 1 30 ? -10.594 -6.25 -8.648 1 96.62 30 MET B N 1
ATOM 1242 C CA . MET B 1 30 ? -9.484 -5.605 -9.352 1 96.62 30 MET B CA 1
ATOM 1243 C C . MET B 1 30 ? -9.867 -5.281 -10.789 1 96.62 30 MET B C 1
ATOM 1245 O O . MET B 1 30 ? -10.508 -6.086 -11.461 1 96.62 30 MET B O 1
ATOM 1249 N N . VAL B 1 31 ? -9.484 -4.129 -11.172 1 95.25 31 VAL B N 1
ATOM 1250 C CA . VAL B 1 31 ? -9.703 -3.738 -12.562 1 95.25 31 VAL B CA 1
ATOM 1251 C C . VAL B 1 31 ? -8.453 -3.035 -13.102 1 95.25 31 VAL B C 1
ATOM 1253 O O . VAL B 1 31 ? -7.645 -2.518 -12.328 1 95.25 31 VAL B O 1
ATOM 1256 N N . ARG B 1 32 ? -8.234 -3.141 -14.391 1 92.19 32 ARG B N 1
ATOM 1257 C CA . ARG B 1 32 ? -7.145 -2.418 -15.031 1 92.19 32 ARG B CA 1
ATOM 1258 C C . ARG B 1 32 ? -7.355 -0.911 -14.938 1 92.19 32 ARG B C 1
ATOM 1260 O O . ARG B 1 32 ? -8.484 -0.444 -14.797 1 92.19 32 ARG B O 1
ATOM 1267 N N . PRO B 1 33 ? -6.191 -0.263 -15.109 1 89 33 PRO B N 1
ATOM 1268 C CA . PRO B 1 33 ? -6.363 1.188 -15.227 1 89 33 PRO B CA 1
ATOM 1269 C C . PRO B 1 33 ? -7.301 1.585 -16.359 1 89 33 PRO B C 1
ATOM 1271 O O . PRO B 1 33 ? -7.285 0.962 -17.422 1 89 33 PRO B O 1
ATOM 1274 N N . ASP B 1 34 ? -8.219 2.502 -16.25 1 80.69 34 ASP B N 1
ATOM 1275 C CA . ASP B 1 34 ? -9.109 3.066 -17.266 1 80.69 34 ASP B CA 1
ATOM 1276 C C . ASP B 1 34 ? -10.305 2.15 -17.516 1 80.69 34 ASP B C 1
ATOM 1278 O O . ASP B 1 34 ? -11.023 2.324 -18.5 1 80.69 34 ASP B O 1
ATOM 1282 N N . SER B 1 35 ? -10.312 1.056 -16.75 1 88.44 35 SER B N 1
ATOM 1283 C CA . SER B 1 35 ? -11.492 0.212 -16.875 1 88.44 35 SER B CA 1
ATOM 1284 C C . SER B 1 35 ? -12.758 0.977 -16.516 1 88.44 35 SER B C 1
ATOM 1286 O O . SER B 1 35 ? -12.75 1.809 -15.609 1 88.44 35 SER B O 1
ATOM 1288 N N . ASP B 1 36 ? -13.828 0.619 -17.172 1 88.31 36 ASP B N 1
ATOM 1289 C CA . ASP B 1 36 ? -15.125 1.227 -16.875 1 88.31 36 ASP B CA 1
ATOM 1290 C C . ASP B 1 36 ? -15.891 0.416 -15.836 1 88.31 36 ASP B C 1
ATOM 1292 O O . ASP B 1 36 ? -16.969 0.816 -15.398 1 88.31 36 ASP B O 1
ATOM 1296 N N . GLU B 1 37 ? -15.32 -0.612 -15.453 1 89.94 37 GLU B N 1
ATOM 1297 C CA . GLU B 1 37 ? -15.953 -1.453 -14.445 1 89.94 37 GLU B CA 1
ATOM 1298 C C . GLU B 1 37 ? -15.641 -0.96 -13.031 1 89.94 37 GLU B C 1
ATOM 1300 O O . GLU B 1 37 ? -14.625 -0.299 -12.812 1 89.94 37 GLU B O 1
ATOM 1305 N N . ASP B 1 38 ? -16.609 -1.32 -12.203 1 92.06 38 ASP B N 1
ATOM 1306 C CA . ASP B 1 38 ? -16.375 -0.986 -10.805 1 92.06 38 ASP B CA 1
ATOM 1307 C C . ASP B 1 38 ? -15.242 -1.824 -10.219 1 92.06 38 ASP B C 1
ATOM 1309 O O . ASP B 1 38 ? -15.18 -3.035 -10.445 1 92.06 38 ASP B O 1
ATOM 1313 N N . GLY B 1 39 ? -14.352 -1.162 -9.539 1 94.69 39 GLY B N 1
ATOM 1314 C CA . GLY B 1 39 ? -13.211 -1.813 -8.922 1 94.69 39 GLY B CA 1
ATOM 1315 C C . GLY B 1 39 ? -12.039 -0.877 -8.703 1 94.69 39 GLY B C 1
ATOM 1316 O O . GLY B 1 39 ? -12.172 0.34 -8.844 1 94.69 39 GLY B O 1
ATOM 1317 N N . VAL B 1 40 ? -11 -1.439 -8.234 1 96.75 40 VAL B N 1
ATOM 1318 C CA . VAL B 1 40 ? -9.773 -0.676 -7.996 1 96.75 40 VAL B CA 1
ATOM 1319 C C . VAL B 1 40 ? -8.57 -1.465 -8.492 1 96.75 40 VAL B C 1
ATOM 1321 O O . VAL B 1 40 ? -8.703 -2.609 -8.93 1 96.75 40 VAL B O 1
ATOM 1324 N N . ASN B 1 41 ? -7.453 -0.796 -8.547 1 96.75 41 ASN B N 1
ATOM 1325 C CA . ASN B 1 41 ? -6.191 -1.455 -8.867 1 96.75 41 ASN B CA 1
ATOM 1326 C C . ASN B 1 41 ? -5.164 -1.263 -7.754 1 96.75 41 ASN B C 1
ATOM 1328 O O . ASN B 1 41 ? -5.398 -0.513 -6.805 1 96.75 41 ASN B O 1
ATOM 1332 N N . PRO B 1 42 ? -4.047 -1.986 -7.781 1 97.38 42 PRO B N 1
ATOM 1333 C CA . PRO B 1 42 ? -3.078 -1.938 -6.684 1 97.38 42 PRO B CA 1
ATOM 1334 C C . PRO B 1 42 ? -2.547 -0.529 -6.43 1 97.38 42 PRO B C 1
ATOM 1336 O O . PRO B 1 42 ? -2.326 -0.148 -5.277 1 97.38 42 PRO B O 1
ATOM 1339 N N . GLU B 1 43 ? -2.344 0.266 -7.469 1 97.75 43 GLU B N 1
ATOM 1340 C CA . GLU B 1 43 ? -1.849 1.628 -7.293 1 97.75 43 GLU B CA 1
ATOM 1341 C C . GLU B 1 43 ? -2.852 2.484 -6.527 1 97.75 43 GLU B C 1
ATOM 1343 O O . GLU B 1 43 ? -2.465 3.305 -5.688 1 97.75 43 GLU B O 1
ATOM 1348 N N . GLN B 1 44 ? -4.129 2.291 -6.859 1 98 44 GLN B N 1
ATOM 1349 C CA . GLN B 1 44 ? -5.184 3.006 -6.152 1 98 44 GLN B CA 1
ATOM 1350 C C . GLN B 1 44 ? -5.25 2.582 -4.688 1 98 44 GLN B C 1
ATOM 1352 O O . GLN B 1 44 ? -5.406 3.424 -3.799 1 98 44 GLN B O 1
ATOM 1357 N N . LEU B 1 45 ? -5.125 1.299 -4.43 1 98.25 45 LEU B N 1
ATOM 1358 C CA . LEU B 1 45 ? -5.109 0.816 -3.053 1 98.25 45 LEU B CA 1
ATOM 1359 C C . LEU B 1 45 ? -3.902 1.359 -2.297 1 98.25 45 LEU B C 1
ATOM 1361 O O . LEU B 1 45 ? -3.998 1.675 -1.109 1 98.25 45 LEU B O 1
ATOM 1365 N N . PHE B 1 46 ? -2.744 1.462 -2.959 1 98.56 46 PHE B N 1
ATOM 1366 C CA . PHE B 1 46 ? -1.548 2.043 -2.361 1 98.56 46 PHE B CA 1
ATOM 1367 C C . PHE B 1 46 ? -1.787 3.498 -1.976 1 98.56 46 PHE B C 1
ATOM 1369 O O . PHE B 1 46 ? -1.438 3.918 -0.87 1 98.56 46 PHE B O 1
ATOM 1376 N N . ALA B 1 47 ? -2.439 4.242 -2.881 1 98.75 47 ALA B N 1
ATOM 1377 C CA . ALA B 1 47 ? -2.732 5.652 -2.627 1 98.75 47 ALA B CA 1
ATOM 1378 C C . ALA B 1 47 ? -3.68 5.809 -1.443 1 98.75 47 ALA B C 1
ATOM 1380 O O . ALA B 1 47 ? -3.445 6.637 -0.559 1 98.75 47 ALA B O 1
ATOM 1381 N N . LEU B 1 48 ? -4.715 5.023 -1.42 1 98.44 48 LEU B N 1
ATOM 1382 C CA . LEU B 1 48 ? -5.711 5.09 -0.356 1 98.44 48 LEU B CA 1
ATOM 1383 C C . LEU B 1 48 ? -5.082 4.777 0.998 1 98.44 48 LEU B C 1
ATOM 1385 O O . LEU B 1 48 ? -5.289 5.516 1.966 1 98.4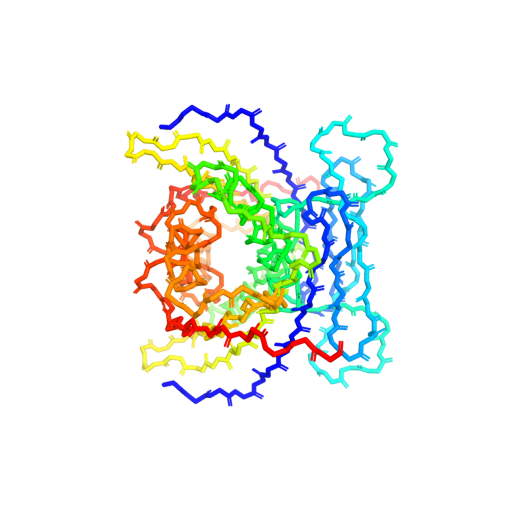4 48 LEU B O 1
ATOM 1389 N N . GLY B 1 49 ? -4.324 3.695 1.02 1 98 49 GLY B N 1
ATOM 1390 C CA . GLY B 1 49 ? -3.699 3.287 2.268 1 98 49 GLY B CA 1
ATOM 1391 C C . GLY B 1 49 ? -2.664 4.277 2.77 1 98 49 GLY B C 1
ATOM 1392 O O . GLY B 1 49 ? -2.652 4.625 3.951 1 98 49 GLY B O 1
ATOM 1393 N N . TYR B 1 50 ? -1.828 4.762 1.867 1 98.5 50 TYR B N 1
ATOM 1394 C CA . TYR B 1 50 ? -0.776 5.703 2.232 1 98.5 50 TYR B CA 1
ATOM 1395 C C . TYR B 1 50 ? -1.368 7.016 2.73 1 98.5 50 TYR B C 1
ATOM 1397 O O . TYR B 1 50 ? -0.91 7.57 3.732 1 98.5 50 TYR B O 1
ATOM 1405 N N . ALA B 1 51 ? -2.4 7.488 2.035 1 98.56 51 ALA B N 1
ATOM 1406 C CA . ALA B 1 51 ? -3.049 8.727 2.459 1 98.56 51 ALA B CA 1
ATOM 1407 C C . ALA B 1 51 ? -3.57 8.609 3.889 1 98.56 51 ALA B C 1
ATOM 1409 O O . ALA B 1 51 ? -3.34 9.5 4.715 1 98.56 51 ALA B O 1
ATOM 1410 N N . ALA B 1 52 ? -4.223 7.543 4.16 1 97.81 52 ALA B N 1
ATOM 1411 C CA . ALA B 1 52 ? -4.793 7.332 5.488 1 97.81 52 ALA B CA 1
ATOM 1412 C C . ALA B 1 52 ? -3.699 7.184 6.539 1 97.81 52 ALA B C 1
ATOM 1414 O O . ALA B 1 52 ? -3.797 7.742 7.633 1 97.81 52 ALA B O 1
ATOM 1415 N N . CYS B 1 53 ? -2.703 6.406 6.227 1 97.25 53 CYS B N 1
ATOM 1416 C CA . CYS B 1 53 ? -1.602 6.168 7.156 1 97.25 53 CYS B CA 1
ATOM 1417 C C . CYS B 1 53 ? -0.883 7.469 7.492 1 97.25 53 CYS B C 1
ATOM 1419 O O . CYS B 1 53 ? -0.618 7.754 8.664 1 97.25 53 CYS B O 1
ATOM 1421 N N . PHE B 1 54 ? -0.544 8.234 6.477 1 97.94 54 PHE B N 1
ATOM 1422 C CA . PHE B 1 54 ? 0.151 9.508 6.66 1 97.94 54 PHE B CA 1
ATOM 1423 C C . PHE B 1 54 ? -0.702 10.484 7.465 1 97.94 54 PHE B C 1
ATOM 1425 O O . PHE B 1 54 ? -0.201 11.156 8.359 1 97.94 54 PHE B O 1
ATOM 1432 N N . ASP B 1 55 ? -1.947 10.562 7.078 1 97.94 55 ASP B N 1
ATOM 1433 C CA . ASP B 1 55 ? -2.865 11.461 7.777 1 97.94 55 ASP B CA 1
ATOM 1434 C C . ASP B 1 55 ? -2.963 11.102 9.258 1 97.94 55 ASP B C 1
ATOM 1436 O O . ASP B 1 55 ? -2.969 11.984 10.117 1 97.94 55 ASP B O 1
ATOM 1440 N N . SER B 1 56 ? -3.021 9.828 9.547 1 96.19 56 SER B N 1
ATOM 1441 C CA . SER B 1 56 ? -3.047 9.367 10.93 1 96.19 56 SER B CA 1
ATOM 1442 C C . SER B 1 56 ? -1.749 9.703 11.648 1 96.19 56 SER B C 1
ATOM 1444 O O . SER B 1 56 ? -1.772 10.188 12.789 1 96.19 56 SER B O 1
ATOM 1446 N N . ALA B 1 57 ? -0.635 9.414 11.016 1 95.81 57 ALA B N 1
ATOM 1447 C CA . ALA B 1 57 ? 0.667 9.75 11.586 1 95.81 57 ALA B CA 1
ATOM 1448 C C . ALA B 1 57 ? 0.778 11.25 11.852 1 95.81 57 ALA B C 1
ATOM 1450 O O . ALA B 1 57 ? 1.39 11.672 12.836 1 95.81 57 ALA B O 1
ATOM 1451 N N . MET B 1 58 ? 0.163 12.039 10.969 1 97.12 58 MET B N 1
ATOM 1452 C CA . MET B 1 58 ? 0.222 13.492 11.117 1 97.12 58 MET B CA 1
ATOM 1453 C C . MET B 1 58 ? -0.526 13.945 12.367 1 97.12 58 MET B C 1
ATOM 1455 O O . MET B 1 58 ? -0.104 14.883 13.039 1 97.12 58 MET B O 1
ATOM 1459 N N . GLU B 1 59 ? -1.611 13.32 12.68 1 95.5 59 GLU B N 1
ATOM 1460 C CA . GLU B 1 59 ? -2.311 13.625 13.922 1 95.5 59 GLU B CA 1
ATOM 1461 C C . GLU B 1 59 ? -1.412 13.398 15.133 1 95.5 59 GLU B C 1
ATOM 1463 O O . GLU B 1 59 ? -1.375 14.219 16.047 1 95.5 59 GLU B O 1
ATOM 1468 N N . ILE B 1 60 ? -0.71 12.289 15.117 1 94.75 60 ILE B N 1
ATOM 1469 C CA . ILE B 1 60 ? 0.172 11.922 16.219 1 94.75 60 ILE B CA 1
ATOM 1470 C C . ILE B 1 60 ? 1.319 12.93 16.312 1 94.75 60 ILE B C 1
ATOM 1472 O O . ILE B 1 60 ? 1.603 13.453 17.406 1 94.75 60 ILE B O 1
ATOM 1476 N N . THR B 1 61 ? 1.903 13.25 15.203 1 97.12 61 THR B N 1
ATOM 1477 C CA . THR B 1 61 ? 3.061 14.141 15.203 1 97.12 61 THR B CA 1
ATOM 1478 C C . THR B 1 61 ? 2.65 15.562 15.562 1 97.12 61 THR B C 1
ATOM 1480 O O . THR B 1 61 ? 3.414 16.297 16.203 1 97.12 61 THR B O 1
ATOM 1483 N N . ALA B 1 62 ? 1.471 15.953 15.109 1 97.19 62 ALA B N 1
ATOM 1484 C CA . ALA B 1 62 ? 0.983 17.281 15.469 1 97.19 62 ALA B CA 1
ATOM 1485 C C . ALA B 1 62 ? 0.865 17.438 16.984 1 97.19 62 ALA B C 1
ATOM 1487 O O . ALA B 1 62 ? 1.26 18.453 17.547 1 97.19 62 ALA B O 1
ATOM 1488 N N . LYS B 1 63 ? 0.315 16.422 17.578 1 96.25 63 LYS B N 1
ATOM 1489 C CA . LYS B 1 63 ? 0.204 16.438 19.047 1 96.25 63 LYS B CA 1
ATOM 1490 C C . LYS B 1 63 ? 1.58 16.5 19.703 1 96.25 63 LYS B C 1
ATOM 1492 O O . LYS B 1 63 ? 1.795 17.266 20.625 1 96.25 63 LYS B O 1
ATOM 1497 N N . GLN B 1 64 ? 2.504 15.727 19.234 1 96.12 64 GLN B N 1
ATOM 1498 C CA . GLN B 1 64 ? 3.857 15.68 19.766 1 96.12 64 GLN B CA 1
ATOM 1499 C C . GLN B 1 64 ? 4.551 17.031 19.656 1 96.12 64 GLN B C 1
ATOM 1501 O O . GLN B 1 64 ? 5.309 17.422 20.531 1 96.12 64 GLN B O 1
ATOM 1506 N N . LEU B 1 65 ? 4.246 17.734 18.578 1 97.62 65 LEU B N 1
ATOM 1507 C CA . LEU B 1 65 ? 4.895 19.016 18.297 1 97.62 65 LEU B CA 1
ATOM 1508 C C . LEU B 1 65 ? 4.062 20.172 18.844 1 97.62 65 LEU B C 1
ATOM 1510 O O . LEU B 1 65 ? 4.43 21.344 18.656 1 97.62 65 LEU B O 1
ATOM 1514 N N . LYS B 1 66 ? 2.859 19.844 19.391 1 97.56 66 LYS B N 1
ATOM 1515 C CA . LYS B 1 66 ? 1.939 20.828 19.953 1 97.56 66 LYS B CA 1
ATOM 1516 C C . LYS B 1 66 ? 1.468 21.812 18.891 1 97.56 66 LYS B C 1
ATOM 1518 O O . LYS B 1 66 ? 1.474 23.016 19.094 1 97.56 66 LYS B O 1
ATOM 1523 N N . LEU B 1 67 ? 1.216 21.25 17.766 1 97.44 67 LEU B N 1
ATOM 1524 C CA . LEU B 1 67 ? 0.667 22.016 16.656 1 97.44 67 LEU B CA 1
ATOM 1525 C C . LEU B 1 67 ? -0.809 21.703 16.438 1 97.44 67 LEU B C 1
ATOM 1527 O O . LEU B 1 67 ? -1.226 20.547 16.594 1 97.44 67 LEU B O 1
ATOM 1531 N N . ASN B 1 68 ? -1.548 22.672 16.125 1 94.38 68 ASN B N 1
ATOM 1532 C CA . ASN B 1 68 ? -2.955 22.484 15.789 1 94.38 68 ASN B CA 1
ATOM 1533 C C . ASN B 1 68 ? -3.131 22.094 14.328 1 94.38 68 ASN B C 1
ATOM 1535 O O . ASN B 1 68 ? -3.02 22.922 13.438 1 94.38 68 ASN B O 1
ATOM 1539 N N . ALA B 1 69 ? -3.463 20.891 14.086 1 93.06 69 ALA B N 1
ATOM 1540 C CA . ALA B 1 69 ? -3.645 20.406 12.719 1 93.06 69 ALA B CA 1
ATOM 1541 C C . ALA B 1 69 ? -5.113 20.094 12.438 1 93.06 69 ALA B C 1
ATOM 1543 O O . ALA B 1 69 ? -5.422 19.141 11.719 1 93.06 69 ALA B O 1
ATOM 1544 N N . LYS B 1 70 ? -5.996 20.828 13.031 1 89.31 70 LYS B N 1
ATOM 1545 C CA . LYS B 1 70 ? -7.418 20.656 12.742 1 89.31 70 LYS B CA 1
ATOM 1546 C C . LYS B 1 70 ? -7.707 20.906 11.266 1 89.31 70 LYS B C 1
ATOM 1548 O O . LYS B 1 70 ? -7.223 21.875 10.688 1 89.31 70 LYS B O 1
ATOM 1553 N N . GLY B 1 71 ? -8.438 20.078 10.68 1 91.81 71 GLY B N 1
ATOM 1554 C CA . GLY B 1 71 ? -8.812 20.219 9.281 1 91.81 71 GLY B CA 1
ATOM 1555 C C . GLY B 1 71 ? -7.758 19.703 8.328 1 91.81 71 GLY B C 1
ATOM 1556 O O . GLY B 1 71 ? -7.902 19.812 7.105 1 91.81 71 GLY B O 1
ATOM 1557 N N . ALA B 1 72 ? -6.68 19.156 8.852 1 95.38 72 ALA B N 1
ATOM 1558 C CA . ALA B 1 72 ? -5.609 18.625 8.008 1 95.38 72 ALA B CA 1
ATOM 1559 C C . ALA B 1 72 ? -6.105 17.469 7.141 1 95.38 72 ALA B C 1
ATOM 1561 O O . ALA B 1 72 ? -6.996 16.734 7.547 1 95.38 72 ALA B O 1
ATOM 1562 N N . LYS B 1 73 ? -5.586 17.406 5.961 1 97.38 73 LYS B N 1
ATOM 1563 C CA . LYS B 1 73 ? -5.801 16.328 5.012 1 97.38 73 LYS B CA 1
ATOM 1564 C C . LYS B 1 73 ? -4.496 15.922 4.332 1 97.38 73 LYS B C 1
ATOM 1566 O O . LYS B 1 73 ? -3.572 16.734 4.223 1 97.38 73 LYS B O 1
ATOM 1571 N N . THR B 1 74 ? -4.438 14.734 3.928 1 98.44 74 THR B N 1
ATOM 1572 C CA . THR B 1 74 ? -3.287 14.25 3.174 1 98.44 74 THR B CA 1
ATOM 1573 C C . THR B 1 74 ? -3.717 13.727 1.806 1 98.44 74 THR B C 1
ATOM 1575 O O . THR B 1 74 ? -4.641 12.914 1.707 1 98.44 74 THR B O 1
ATOM 1578 N N . SER B 1 75 ? -3.088 14.188 0.772 1 98.69 75 SER B N 1
ATOM 1579 C CA . SER B 1 75 ? -3.25 13.625 -0.567 1 98.69 75 SER B CA 1
ATOM 1580 C C . SER B 1 75 ? -1.993 12.891 -1.014 1 98.69 75 SER B C 1
ATOM 1582 O O . SER B 1 75 ? -0.879 13.391 -0.843 1 98.69 75 SER B O 1
ATOM 1584 N N . ILE B 1 76 ? -2.211 11.703 -1.553 1 98.81 76 ILE B N 1
ATOM 1585 C CA . ILE B 1 76 ? -1.133 10.875 -2.092 1 98.81 76 ILE B CA 1
ATOM 1586 C C . ILE B 1 76 ? -1.36 10.641 -3.582 1 98.81 76 ILE B C 1
ATOM 1588 O O . ILE B 1 76 ? -2.41 10.133 -3.982 1 98.81 76 ILE B O 1
ATOM 1592 N N . GLU B 1 77 ? -0.472 11.031 -4.41 1 98.81 77 GLU B N 1
ATOM 1593 C CA . GLU B 1 77 ? -0.453 10.648 -5.816 1 98.81 77 GLU B CA 1
ATOM 1594 C C . GLU B 1 77 ? 0.552 9.531 -6.074 1 98.81 77 GLU B C 1
ATOM 1596 O O . GLU B 1 77 ? 1.705 9.617 -5.645 1 98.81 77 GLU B O 1
ATOM 1601 N N . VAL B 1 78 ? 0.098 8.5 -6.758 1 98.62 78 VAL B N 1
ATOM 1602 C CA . VAL B 1 78 ? 0.923 7.336 -7.07 1 98.62 78 VAL B CA 1
ATOM 1603 C C . VAL B 1 78 ? 1.068 7.195 -8.586 1 98.62 78 VAL B C 1
ATOM 1605 O O . VAL B 1 78 ? 0.073 7.199 -9.312 1 98.62 78 VAL B O 1
ATOM 1608 N N . GLY B 1 79 ? 2.273 7.148 -9.023 1 97.94 79 GLY B N 1
ATOM 1609 C CA . GLY B 1 79 ? 2.588 6.762 -10.391 1 97.94 79 GLY B CA 1
ATOM 1610 C C . GLY B 1 79 ? 3.264 5.406 -10.492 1 97.94 79 GLY B C 1
ATOM 1611 O O . GLY B 1 79 ? 3.889 4.949 -9.531 1 97.94 79 GLY B O 1
ATOM 1612 N N . ILE B 1 80 ? 3.078 4.758 -11.609 1 97.25 80 ILE B N 1
ATOM 1613 C CA . ILE B 1 80 ? 3.799 3.523 -11.898 1 97.25 80 ILE B CA 1
ATOM 1614 C C . ILE B 1 80 ? 4.484 3.625 -13.258 1 97.25 80 ILE B C 1
ATOM 1616 O O . ILE B 1 80 ? 3.924 4.191 -14.203 1 97.25 80 ILE B O 1
ATOM 1620 N N . GLY B 1 81 ? 5.645 3.148 -13.32 1 95.56 81 GLY B N 1
ATOM 1621 C CA . GLY B 1 81 ? 6.43 3.146 -14.547 1 95.56 81 GLY B CA 1
ATOM 1622 C C . GLY B 1 81 ? 7.383 1.969 -14.641 1 95.56 81 GLY B C 1
ATOM 1623 O O . GLY B 1 81 ? 7.48 1.165 -13.711 1 95.56 81 GLY B O 1
ATOM 1624 N N . GLN B 1 82 ? 7.988 1.906 -15.789 1 92.75 82 GLN B N 1
ATOM 1625 C CA . GLN B 1 82 ? 8.977 0.852 -15.992 1 92.75 82 GLN B CA 1
ATOM 1626 C C . GLN B 1 82 ? 10.367 1.315 -15.578 1 92.75 82 GLN B C 1
ATOM 1628 O O . GLN B 1 82 ? 10.805 2.41 -15.953 1 92.75 82 GLN B O 1
ATOM 1633 N N . ARG B 1 83 ? 10.984 0.355 -14.805 1 91.81 83 ARG B N 1
ATOM 1634 C CA . ARG B 1 83 ? 12.344 0.646 -14.359 1 91.81 83 ARG B CA 1
ATOM 1635 C C . ARG B 1 83 ? 13.359 0.299 -15.445 1 91.81 83 ARG B C 1
ATOM 1637 O O . ARG B 1 83 ? 13.07 -0.5 -16.344 1 91.81 83 ARG B O 1
ATOM 1644 N N . SER B 1 84 ? 14.594 0.894 -15.273 1 86.31 84 SER B N 1
ATOM 1645 C CA . SER B 1 84 ? 15.648 0.667 -16.25 1 86.31 84 SER B CA 1
ATOM 1646 C C . SER B 1 84 ? 16.156 -0.766 -16.188 1 86.31 84 SER B C 1
ATOM 1648 O O . SER B 1 84 ? 16.641 -1.307 -17.188 1 86.31 84 SER B O 1
ATOM 1650 N N . ASP B 1 85 ? 16.156 -1.394 -15.031 1 83.5 85 ASP B N 1
ATOM 1651 C CA . ASP B 1 85 ? 16.672 -2.742 -14.844 1 83.5 85 ASP B CA 1
ATOM 1652 C C . ASP B 1 85 ? 15.602 -3.791 -15.109 1 83.5 85 ASP B C 1
ATOM 1654 O O . ASP B 1 85 ? 15.82 -4.984 -14.875 1 83.5 85 ASP B O 1
ATOM 1658 N N . GLY B 1 86 ? 14.586 -3.373 -15.617 1 82.69 86 GLY B N 1
ATOM 1659 C CA . GLY B 1 86 ? 13.477 -4.297 -15.797 1 82.69 86 GLY B CA 1
ATOM 1660 C C . GLY B 1 86 ? 12.492 -4.273 -14.641 1 82.69 86 GLY B C 1
ATOM 1661 O O . GLY B 1 86 ? 12.773 -3.693 -13.586 1 82.69 86 GLY B O 1
ATOM 1662 N N . GLY B 1 87 ? 11.242 -4.469 -14.812 1 89.19 87 GLY B N 1
ATOM 1663 C CA . GLY B 1 87 ? 10.188 -4.445 -13.805 1 89.19 87 GLY B CA 1
ATOM 1664 C C . GLY B 1 87 ? 9.492 -3.102 -13.703 1 89.19 87 GLY B C 1
ATOM 1665 O O . GLY B 1 87 ? 9.617 -2.262 -14.594 1 89.19 87 GLY B O 1
ATOM 1666 N N . TYR B 1 88 ? 8.82 -2.936 -12.57 1 93.19 88 TYR B N 1
ATOM 1667 C CA . TYR B 1 88 ? 8.023 -1.723 -12.422 1 93.19 88 TYR B CA 1
ATOM 1668 C C . TYR B 1 88 ? 8.289 -1.059 -11.078 1 93.19 88 TYR B C 1
ATOM 1670 O O . TYR B 1 88 ? 8.711 -1.719 -10.125 1 93.19 88 TYR B O 1
ATOM 1678 N N . GLY B 1 89 ? 8.188 0.212 -11.102 1 95.12 89 GLY B N 1
ATOM 1679 C CA . GLY B 1 89 ? 8.359 1.009 -9.898 1 95.12 89 GLY B CA 1
ATOM 1680 C C . GLY B 1 89 ? 7.266 2.039 -9.703 1 95.12 89 GLY B C 1
ATOM 1681 O O . GLY B 1 89 ? 6.531 2.359 -10.641 1 95.12 89 GLY B O 1
ATOM 1682 N N . LEU B 1 90 ? 7.172 2.496 -8.477 1 97.69 90 LEU B N 1
ATOM 1683 C CA . LEU B 1 90 ? 6.191 3.518 -8.133 1 97.69 90 LEU B CA 1
ATOM 1684 C C . LEU B 1 90 ? 6.855 4.879 -7.961 1 97.69 90 LEU B C 1
ATOM 1686 O O . LEU B 1 90 ? 8.078 4.961 -7.824 1 97.69 90 LEU B O 1
ATOM 1690 N N . ASP B 1 91 ? 6.121 5.805 -8.07 1 97.19 91 ASP B N 1
ATOM 1691 C CA . ASP B 1 91 ? 6.449 7.215 -7.871 1 97.19 91 ASP B CA 1
ATOM 1692 C C . ASP B 1 91 ? 5.383 7.914 -7.027 1 97.19 91 ASP B C 1
ATOM 1694 O O . ASP B 1 91 ? 4.188 7.645 -7.18 1 97.19 91 ASP B O 1
ATOM 1698 N N . LEU B 1 92 ? 5.891 8.859 -6.086 1 98.12 92 LEU B N 1
ATOM 1699 C CA . LEU B 1 92 ? 4.906 9.328 -5.113 1 98.12 92 LEU B CA 1
ATOM 1700 C C . LEU B 1 92 ? 5.031 10.836 -4.898 1 98.12 92 LEU B C 1
ATOM 1702 O O . LEU B 1 92 ? 6.145 11.359 -4.789 1 98.12 92 LEU B O 1
ATOM 1706 N N . ASP B 1 93 ? 3.891 11.539 -4.828 1 98.75 93 ASP B N 1
ATOM 1707 C CA . ASP B 1 93 ? 3.758 12.875 -4.254 1 98.75 93 ASP B CA 1
ATOM 1708 C C . ASP B 1 93 ? 2.861 12.852 -3.02 1 98.75 93 ASP B C 1
ATOM 1710 O O . ASP B 1 93 ? 1.738 12.344 -3.066 1 98.75 93 ASP B O 1
ATOM 1714 N N . ILE B 1 94 ? 3.387 13.398 -1.968 1 98.75 94 ILE B N 1
ATOM 1715 C CA . ILE B 1 94 ? 2.619 13.562 -0.739 1 98.75 94 ILE B CA 1
ATOM 1716 C C . ILE B 1 94 ? 2.305 15.047 -0.52 1 98.75 94 ILE B C 1
ATOM 1718 O O . ILE B 1 94 ? 3.213 15.875 -0.451 1 98.75 94 ILE B O 1
ATOM 1722 N N . THR B 1 95 ? 1.042 15.344 -0.402 1 98.69 95 THR B N 1
ATOM 1723 C CA . THR B 1 95 ? 0.634 16.719 -0.116 1 98.69 95 THR B CA 1
ATOM 1724 C C . THR B 1 95 ? -0.114 16.797 1.212 1 98.69 95 THR B C 1
ATOM 1726 O O . THR B 1 95 ? -1.187 16.203 1.361 1 98.69 95 THR B O 1
ATOM 1729 N N . ALA B 1 96 ? 0.413 17.562 2.104 1 98.19 96 ALA B N 1
ATOM 1730 C CA . ALA B 1 96 ? -0.279 17.875 3.35 1 98.19 96 ALA B CA 1
ATOM 1731 C C . ALA B 1 96 ? -1.051 19.188 3.23 1 98.19 96 ALA B C 1
ATOM 1733 O O . ALA B 1 96 ? -0.468 20.234 2.938 1 98.19 96 ALA B O 1
ATOM 1734 N N . HIS B 1 97 ? -2.299 19.047 3.381 1 97.81 97 HIS B N 1
ATOM 1735 C CA . HIS B 1 97 ? -3.141 20.234 3.459 1 97.81 97 HIS B CA 1
ATOM 1736 C C . HIS B 1 97 ? -3.312 20.703 4.902 1 97.81 97 HIS B C 1
ATOM 1738 O O . HIS B 1 97 ? -3.936 20 5.711 1 97.81 97 HIS B O 1
ATOM 1744 N N . LEU B 1 98 ? -2.844 21.828 5.207 1 97.31 98 LEU B N 1
ATOM 1745 C CA . LEU B 1 98 ? -2.766 22.344 6.574 1 97.31 98 LEU B CA 1
ATOM 1746 C C . LEU B 1 98 ? -3.268 23.781 6.648 1 97.31 98 LEU B C 1
ATOM 1748 O O . LEU B 1 98 ? -2.488 24.703 6.902 1 97.31 98 LEU B O 1
ATOM 1752 N N . PRO B 1 99 ? -4.539 23.922 6.57 1 95.31 99 PRO B N 1
ATOM 1753 C CA . PRO B 1 99 ? -5.074 25.281 6.5 1 95.31 99 PRO B CA 1
ATOM 1754 C C . PRO B 1 99 ? -4.727 26.125 7.727 1 95.31 99 PRO B C 1
ATOM 1756 O O . PRO B 1 99 ? -4.988 25.703 8.859 1 95.31 99 PRO B O 1
ATOM 1759 N N . GLY B 1 100 ? -4.125 27.297 7.457 1 94.88 100 GLY B N 1
ATOM 1760 C CA . GLY B 1 100 ? -3.898 28.281 8.5 1 94.88 100 GLY B CA 1
ATOM 1761 C C . GLY B 1 100 ? -2.59 28.062 9.242 1 94.88 100 GLY B C 1
ATOM 1762 O O . GLY B 1 100 ? -2.215 28.875 10.086 1 94.88 100 GLY B O 1
ATOM 1763 N N . MET B 1 101 ? -1.896 27.016 8.961 1 96.06 101 MET B N 1
ATOM 1764 C CA . MET B 1 101 ? -0.646 26.75 9.664 1 96.06 101 MET B CA 1
ATOM 1765 C C . MET B 1 101 ? 0.508 27.531 9.055 1 96.06 101 MET B C 1
ATOM 1767 O O . MET B 1 101 ? 0.592 27.656 7.828 1 96.06 101 MET B O 1
ATOM 1771 N N . ALA B 1 102 ? 1.344 28.016 9.906 1 96 102 ALA B N 1
ATOM 1772 C CA . ALA B 1 102 ? 2.553 28.672 9.422 1 96 102 ALA B CA 1
ATOM 1773 C C . ALA B 1 102 ? 3.41 27.703 8.602 1 96 102 ALA B C 1
ATOM 1775 O O . ALA B 1 102 ? 3.543 26.531 8.953 1 96 102 ALA B O 1
ATOM 1776 N N . ARG B 1 103 ? 4.023 28.219 7.551 1 95.94 103 ARG B N 1
ATOM 1777 C CA . ARG B 1 103 ? 4.766 27.375 6.613 1 95.94 103 ARG B CA 1
ATOM 1778 C C . ARG B 1 103 ? 5.887 26.625 7.32 1 95.94 103 ARG B C 1
ATOM 1780 O O . ARG B 1 103 ? 6.117 25.453 7.051 1 95.94 103 ARG B O 1
ATOM 1787 N N . GLU B 1 104 ? 6.59 27.266 8.18 1 96.81 104 GLU B N 1
ATOM 1788 C CA . GLU B 1 104 ? 7.695 26.609 8.883 1 96.81 104 GLU B CA 1
ATOM 1789 C C . GLU B 1 104 ? 7.199 25.453 9.742 1 96.81 104 GLU B C 1
ATOM 1791 O O . GLU B 1 104 ? 7.816 24.391 9.781 1 96.81 104 GLU B O 1
ATOM 1796 N N . ASP B 1 105 ? 6.109 25.703 10.453 1 97.62 105 ASP B N 1
ATOM 1797 C CA . ASP B 1 105 ? 5.508 24.656 11.266 1 97.62 105 ASP B CA 1
ATOM 1798 C C . ASP B 1 105 ? 5.008 23.5 10.398 1 97.62 105 ASP B C 1
ATOM 1800 O O . ASP B 1 105 ? 5.172 22.328 10.75 1 97.62 105 ASP B O 1
ATOM 1804 N N . ALA B 1 106 ? 4.402 23.859 9.273 1 97.88 106 ALA B N 1
ATOM 1805 C CA . ALA B 1 106 ? 3.9 22.859 8.336 1 97.88 106 ALA B CA 1
ATOM 1806 C C . ALA B 1 106 ? 5.035 21.984 7.824 1 97.88 106 ALA B C 1
ATOM 1808 O O . ALA B 1 106 ? 4.879 20.766 7.711 1 97.88 106 ALA B O 1
ATOM 1809 N N . GLN B 1 107 ? 6.141 22.625 7.512 1 97.81 107 GLN B N 1
ATOM 1810 C CA . GLN B 1 107 ? 7.301 21.875 7.035 1 97.81 107 GLN B CA 1
ATOM 1811 C C . GLN B 1 107 ? 7.824 20.922 8.102 1 97.81 107 GLN B C 1
ATOM 1813 O O . GLN B 1 107 ? 8.102 19.75 7.82 1 97.81 107 GLN B O 1
ATOM 1818 N N . ARG B 1 108 ? 7.922 21.422 9.32 1 98.06 108 ARG B N 1
ATOM 1819 C CA . ARG B 1 108 ? 8.359 20.578 10.422 1 98.06 108 ARG B CA 1
ATOM 1820 C C . ARG B 1 108 ? 7.406 19.406 10.625 1 98.06 108 ARG B C 1
ATOM 1822 O O . ARG B 1 108 ? 7.844 18.266 10.828 1 98.06 108 ARG B O 1
ATOM 1829 N N . LEU B 1 109 ? 6.156 19.672 10.57 1 98.25 109 LEU B N 1
ATOM 1830 C CA . LEU B 1 109 ? 5.133 18.656 10.797 1 98.25 109 LEU B CA 1
ATOM 1831 C C . LEU B 1 109 ? 5.203 17.578 9.734 1 98.25 109 LEU B C 1
ATOM 1833 O O . LEU B 1 109 ? 5.215 16.375 10.055 1 98.25 109 LEU B O 1
ATOM 1837 N N . VAL B 1 110 ? 5.285 17.969 8.461 1 98.38 110 VAL B N 1
ATOM 1838 C CA . VAL B 1 110 ? 5.246 17 7.371 1 98.38 110 VAL B CA 1
ATOM 1839 C C . VAL B 1 110 ? 6.504 16.141 7.406 1 98.38 110 VAL B C 1
ATOM 1841 O O . VAL B 1 110 ? 6.441 14.93 7.18 1 98.38 110 VAL B O 1
ATOM 1844 N N . GLU B 1 111 ? 7.609 16.719 7.738 1 97.88 111 GLU B N 1
ATOM 1845 C CA . GLU B 1 111 ? 8.859 15.969 7.809 1 97.88 111 GLU B CA 1
ATOM 1846 C C . GLU B 1 111 ? 8.852 14.977 8.969 1 97.88 111 GLU B C 1
ATOM 1848 O O . GLU B 1 111 ? 9.266 13.828 8.82 1 97.88 111 GLU B O 1
ATOM 1853 N N . ALA B 1 112 ? 8.406 15.438 10.086 1 97.44 112 ALA B N 1
ATOM 1854 C CA . ALA B 1 112 ? 8.289 14.539 11.227 1 97.44 112 ALA B CA 1
ATOM 1855 C C . ALA B 1 112 ? 7.316 13.406 10.938 1 97.44 112 ALA B C 1
ATOM 1857 O O . ALA B 1 112 ? 7.555 12.258 11.328 1 97.44 112 ALA B O 1
ATOM 1858 N N . THR B 1 113 ? 6.191 13.734 10.273 1 97.81 113 THR B N 1
ATOM 1859 C CA . THR B 1 113 ? 5.188 12.742 9.914 1 97.81 113 THR B CA 1
ATOM 1860 C C . THR B 1 113 ? 5.777 11.688 8.977 1 97.81 113 THR B C 1
ATOM 1862 O O . THR B 1 113 ? 5.531 10.492 9.148 1 97.81 113 THR B O 1
ATOM 1865 N N . HIS B 1 114 ? 6.598 12.172 7.988 1 97.56 114 HIS B N 1
ATOM 1866 C CA . HIS B 1 114 ? 7.238 11.281 7.027 1 97.56 114 HIS B CA 1
ATOM 1867 C C . HIS B 1 114 ? 8.18 10.297 7.723 1 97.56 114 HIS B C 1
ATOM 1869 O O . HIS B 1 114 ? 8.375 9.18 7.25 1 97.56 114 HIS B O 1
ATOM 1875 N N . GLN B 1 115 ? 8.695 10.656 8.898 1 95.81 115 GLN B N 1
ATOM 1876 C CA . GLN B 1 115 ? 9.594 9.781 9.656 1 95.81 115 GLN B CA 1
ATOM 1877 C C . GLN B 1 115 ? 8.805 8.781 10.492 1 95.81 115 GLN B C 1
ATOM 1879 O O . GLN B 1 115 ? 9.266 7.66 10.719 1 95.81 115 GLN B O 1
ATOM 1884 N N . LEU B 1 116 ? 7.668 9.156 10.852 1 96.62 116 LEU B N 1
ATOM 1885 C CA . LEU B 1 116 ? 6.871 8.328 11.75 1 96.62 116 LEU B CA 1
ATOM 1886 C C . LEU B 1 116 ? 6.031 7.328 10.961 1 96.62 116 LEU B C 1
ATOM 1888 O O . LEU B 1 116 ? 5.773 6.219 11.438 1 96.62 116 LEU B O 1
ATOM 1892 N N . CYS B 1 117 ? 5.531 7.617 9.859 1 96.5 117 CYS B N 1
ATOM 1893 C CA . CYS B 1 117 ? 4.543 6.875 9.086 1 96.5 117 CYS B CA 1
ATOM 1894 C C . CYS B 1 117 ? 5.109 5.543 8.617 1 96.5 117 CYS B C 1
ATOM 1896 O O . CYS B 1 117 ? 6.133 5.508 7.93 1 96.5 117 CYS B O 1
ATOM 1898 N N . PRO B 1 118 ? 4.398 4.445 8.836 1 96.5 118 PRO B N 1
ATOM 1899 C CA . PRO B 1 118 ? 4.875 3.119 8.438 1 96.5 118 PRO B CA 1
ATOM 1900 C C . PRO B 1 118 ? 5.027 2.979 6.926 1 96.5 118 PRO B C 1
ATOM 1902 O O . PRO B 1 118 ? 5.969 2.336 6.453 1 96.5 118 PRO B O 1
ATOM 1905 N N . TYR B 1 119 ? 4.109 3.504 6.16 1 97.88 119 TYR B N 1
ATOM 1906 C CA . TYR B 1 119 ? 4.223 3.449 4.707 1 97.88 119 TYR B CA 1
ATOM 1907 C C . TYR B 1 119 ? 5.484 4.16 4.234 1 97.88 119 TYR B C 1
ATOM 1909 O O . TYR B 1 119 ? 6.191 3.662 3.355 1 97.88 119 TYR B O 1
ATOM 1917 N N . SER B 1 120 ? 5.719 5.367 4.812 1 97.88 120 SER B N 1
ATOM 1918 C CA . SER B 1 120 ? 6.93 6.102 4.465 1 97.88 120 SER B CA 1
ATOM 1919 C C . SER B 1 120 ? 8.18 5.289 4.789 1 97.88 120 SER B C 1
ATOM 1921 O O . SER B 1 120 ? 9.086 5.18 3.959 1 97.88 120 SER B O 1
ATOM 1923 N N . ASN B 1 121 ? 8.203 4.73 5.918 1 96.5 121 ASN B N 1
ATOM 1924 C CA . ASN B 1 121 ? 9.367 3.934 6.301 1 96.5 121 ASN B CA 1
ATOM 1925 C C . ASN B 1 121 ? 9.531 2.707 5.41 1 96.5 121 ASN B C 1
ATOM 1927 O O . ASN B 1 121 ? 10.648 2.311 5.09 1 96.5 121 ASN B O 1
ATOM 1931 N N . ALA B 1 122 ? 8.406 2.125 5.016 1 96.75 122 ALA B N 1
ATOM 1932 C CA . ALA B 1 122 ? 8.414 0.923 4.184 1 96.75 122 ALA B CA 1
ATOM 1933 C C . ALA B 1 122 ? 8.984 1.218 2.799 1 96.75 122 ALA B C 1
ATOM 1935 O O . ALA B 1 122 ? 9.523 0.325 2.141 1 96.75 122 ALA B O 1
ATOM 1936 N N . THR B 1 123 ? 8.883 2.49 2.334 1 97.62 123 THR B N 1
ATOM 1937 C CA . THR B 1 123 ? 9.219 2.783 0.946 1 97.62 123 THR B CA 1
ATOM 1938 C C . THR B 1 123 ? 10.469 3.662 0.864 1 97.62 123 THR B C 1
ATOM 1940 O O . THR B 1 123 ? 10.914 4.016 -0.23 1 97.62 123 THR B O 1
ATOM 1943 N N . ARG B 1 124 ? 11.039 4.008 1.951 1 96.19 124 ARG B N 1
ATOM 1944 C CA . ARG B 1 124 ? 12.133 4.973 2.021 1 96.19 124 ARG B CA 1
ATOM 1945 C C . ARG B 1 124 ? 13.32 4.516 1.18 1 96.19 124 ARG B C 1
ATOM 1947 O O . ARG B 1 124 ? 13.797 3.387 1.326 1 96.19 124 ARG B O 1
ATOM 1954 N N . GLY B 1 125 ? 13.727 5.355 0.242 1 95.12 125 GLY B N 1
ATOM 1955 C CA . GLY B 1 125 ? 14.906 5.09 -0.569 1 95.12 125 GLY B CA 1
ATOM 1956 C C . GLY B 1 125 ? 14.609 4.258 -1.802 1 95.12 125 GLY B C 1
ATOM 1957 O O . GLY B 1 125 ? 15.461 4.109 -2.68 1 95.12 125 GLY B O 1
ATOM 1958 N N . ASN B 1 126 ? 13.422 3.713 -1.886 1 94.94 126 ASN B N 1
ATOM 1959 C CA . ASN B 1 126 ? 13.078 2.844 -3.006 1 94.94 126 ASN B CA 1
ATOM 1960 C C . ASN B 1 126 ? 12.203 3.562 -4.031 1 94.94 126 ASN B C 1
ATOM 1962 O O . ASN B 1 126 ? 12.094 3.125 -5.176 1 94.94 126 ASN B O 1
ATOM 1966 N N . ILE B 1 127 ? 11.531 4.605 -3.541 1 93.75 127 ILE B N 1
ATOM 1967 C CA . ILE B 1 127 ? 10.625 5.391 -4.371 1 93.75 127 ILE B CA 1
ATOM 1968 C C . ILE B 1 127 ? 11.023 6.859 -4.332 1 93.75 127 ILE B C 1
ATOM 1970 O O . ILE B 1 127 ? 11.477 7.359 -3.299 1 93.75 127 ILE B O 1
ATOM 1974 N N . ASN B 1 128 ? 10.875 7.473 -5.445 1 94.25 128 ASN B N 1
ATOM 1975 C CA . ASN B 1 128 ? 10.969 8.93 -5.418 1 94.25 128 ASN B CA 1
ATOM 1976 C C . ASN B 1 128 ? 9.734 9.555 -4.773 1 94.25 128 ASN B C 1
ATOM 1978 O O . ASN B 1 128 ? 8.633 9.484 -5.324 1 94.25 128 ASN B O 1
ATOM 1982 N N . VAL B 1 129 ? 9.953 10.156 -3.619 1 97 129 VAL B N 1
ATOM 1983 C CA . VAL B 1 129 ? 8.852 10.773 -2.879 1 97 129 VAL B CA 1
ATOM 1984 C C . VAL B 1 129 ? 9.062 12.281 -2.803 1 97 129 VAL B C 1
ATOM 1986 O O . VAL B 1 129 ? 10.109 12.75 -2.359 1 97 129 VAL B O 1
ATOM 1989 N N . ARG B 1 130 ? 8.125 13.047 -3.229 1 98.06 130 ARG B N 1
ATOM 1990 C CA . ARG B 1 130 ? 8.117 14.5 -3.105 1 98.06 130 ARG B CA 1
ATOM 1991 C C . ARG B 1 130 ? 7.074 14.961 -2.092 1 98.06 130 ARG B C 1
ATOM 1993 O O . ARG B 1 130 ? 5.906 14.586 -2.186 1 98.06 130 ARG B O 1
ATOM 2000 N N . LEU B 1 131 ? 7.535 15.758 -1.137 1 98.19 131 LEU B N 1
ATOM 2001 C CA . LEU B 1 131 ? 6.645 16.297 -0.11 1 98.19 131 LEU B CA 1
ATOM 2002 C C . LEU B 1 131 ? 6.18 17.703 -0.473 1 98.19 131 LEU B C 1
ATOM 2004 O O . LEU B 1 131 ? 6.984 18.531 -0.889 1 98.19 131 LEU B O 1
ATOM 2008 N N . HIS B 1 132 ? 4.898 17.891 -0.364 1 98.25 132 HIS B N 1
ATOM 2009 C CA . HIS B 1 132 ? 4.281 19.203 -0.594 1 98.25 132 HIS B CA 1
ATOM 2010 C C . HIS B 1 132 ? 3.432 19.625 0.599 1 98.25 132 HIS B C 1
ATOM 2012 O O . HIS B 1 132 ? 2.867 18.781 1.299 1 98.25 132 HIS B O 1
ATOM 2018 N N . ILE B 1 133 ? 3.389 20.953 0.798 1 97.94 133 ILE B N 1
ATOM 2019 C CA . ILE B 1 133 ? 2.516 21.5 1.826 1 97.94 133 ILE B CA 1
ATOM 2020 C C . ILE B 1 133 ? 1.618 22.578 1.218 1 97.94 133 ILE B C 1
ATOM 2022 O O . ILE B 1 133 ? 2.049 23.328 0.342 1 97.94 133 ILE B O 1
ATOM 2026 N N . GLU B 1 134 ? 0.429 22.547 1.557 1 97.12 134 GLU B N 1
ATOM 2027 C CA . GLU B 1 134 ? -0.535 23.594 1.236 1 97.12 134 GLU B CA 1
ATOM 2028 C C . GLU B 1 134 ? -1.155 24.188 2.502 1 97.12 134 GLU B C 1
ATOM 2030 O O . GLU B 1 134 ? -1.851 23.484 3.24 1 97.12 134 GLU B O 1
ATOM 2035 N N . THR B 1 135 ? -0.961 25.453 2.764 1 95 135 THR B N 1
ATOM 2036 C CA . THR B 1 135 ? -1.392 26.062 4.023 1 95 135 THR B CA 1
ATOM 2037 C C . THR B 1 135 ? -2.508 27.078 3.783 1 95 135 THR B C 1
ATOM 2039 O O . THR B 1 135 ? -3.031 27.656 4.73 1 95 135 THR B O 1
ATOM 2042 N N . GLU B 1 136 ? -2.809 27.484 2.469 1 79.38 136 GLU B N 1
ATOM 2043 C CA . GLU B 1 136 ? -3.791 28.547 2.209 1 79.38 136 GLU B CA 1
ATOM 2044 C C . GLU B 1 136 ? -5.211 28.047 2.459 1 79.38 136 GLU B C 1
ATOM 2046 O O . GLU B 1 136 ? -5.516 26.875 2.219 1 79.38 136 GLU B O 1
ATOM 2051 N N . GLY B 1 137 ? -5.953 28.422 3.416 1 59.41 137 GLY B N 1
ATOM 2052 C CA . GLY B 1 137 ? -7.34 28.188 3.773 1 59.41 137 GLY B CA 1
ATOM 2053 C C . GLY B 1 137 ? -8.305 28.422 2.623 1 59.41 137 GLY B C 1
ATOM 2054 O O . GLY B 1 137 ? -8.117 29.344 1.831 1 59.41 137 GLY B O 1
ATOM 2055 N N . ASN B 1 138 ? -8.727 27.5 1.776 1 41.88 138 ASN B N 1
ATOM 2056 C CA . ASN B 1 138 ? -9.914 28.016 1.086 1 41.88 138 ASN B CA 1
ATOM 2057 C C . ASN B 1 138 ? -11.055 28.281 2.061 1 41.88 138 ASN B C 1
ATOM 2059 O O . ASN B 1 138 ? -11.172 27.609 3.088 1 41.88 138 ASN B O 1
#

Sequence (276 aa):
MKIFYKTAATATGGRSGTSTLNDGSFSVQMVRPDSDEDGVNPEQLFALGYAACFDSAMEITAKQLKLNAKGAKTSIEVGIGQRSDGGYGLDLDITAHLPGMAREDAQRLVEATHQLCPYSNATRGNINVRLHIETEGNMKIFYKTAATATGGRSGTSTLNDGSFSVQMVRPDSDEDGVNPEQLFALGYAACFDSAMEITAKQLKLNAKGAKTSIEVGIGQRSDGGYGLDLDITAHLPGMAREDAQRLVEATHQLCPYSNATRGNINVRLHIETEGN